Protein AF-A0AAV0M7U1-F1 (afdb_monomer)

Mean predicted aligned error: 9.89 Å

Radius of gyration: 29.21 Å; Cα contacts (8 Å, |Δi|>4): 290; chains: 1; bounding box: 68×45×100 Å

InterPro domains:
  IPR004140 Exocyst complex component Exo70 [PTHR12542] (21-351)
  IPR016159 Cullin repeat-like-containing domain superfamily [SSF74788] (25-355)
  IPR046364 Exocyst complex subunit Exo70, C-terminal [PF03081] (100-355)

Sequence (355 aa):
MRPSAGSPANHGNHSEQQNSNAEAASFKPLVMIPPRTVPLLHDLAVHMVQSGHQQQLLKTYRDTRSSVLEESLRKLGVERLSKEDVQKMQWEVLEAKIGNWIHFMRIAVKILFAGERRLCDQIFDGFDSLRDQCFAECTGNNVSMLLSFGEAITKSKRSPEKLFVLLDMYEIMRELHSEIESVFSGKVCAEIRESTLGLTKKLAQTAQETFGDFEEAVEKDATKTAVLDGTVHPLTSYVINYVKFLFDYQSTLNQLFREFETGGETVSQLATVTMRIMQALQTNLDGKSKQYKDQALTHLFLMNNIHYMVRSVRRSEAKDLLGDDWVQRHRRVVQQHANQYKRTGWGKVLFSLLD

Nearest PDB structures (foldseek):
  4rl5-assembly2_B  TM=9.588E-01  e=3.222E-26  Arabidopsis thaliana
  4rl5-assembly1_A  TM=9.589E-01  e=1.502E-23  Arabidopsis thaliana
  7pp2-assembly1_A  TM=8.156E-01  e=1.261E-16  Oryza sativa
  2pft-assembly1_A  TM=8.441E-01  e=7.915E-10  Mus musculus
  6rjz-assembly1_A-2  TM=2.559E-01  e=1.192E+00  Homo sapiens

Secondary structure (DSSP, 8-state):
---------------------------PPP-SS-TTTHHHHHHHHHHHHHTT-HHHHHHHHHHHHHHHHHHHHHHHT-----HHHHHHS-HHHHHHHHHHHHHHHHHIIIIIIHHHHHHHHHHSTT-HHHHHHHHHHHHHHHHHHHHHHHHHHHTSPP-TTHHHHHHHHHHHHHHTHHHHHHHT-SSTTHHHHHHHHHHHHHHHHHHHHHHHHHHHHHHT-------TT----HHHHHHHHHHHHHHHTHHHHHHHHHTT--S--SS-HHHHHHHHHHHHHHHHHHHHHTT-S-HHHHHHHHHHHHHHHHHHHTTSTHHHHHHHHHHHHHHHHHHHHHHHHHHHHHHHHHHHHH-

pLDDT: mean 83.76, std 17.56, range [24.41, 96.62]

Solvent-accessible surface area (backbone atoms only — not comparable to full-atom values): 20006 Å² total; per-residue (Å²): 140,86,88,88,81,84,82,82,89,80,89,76,93,77,92,76,90,83,88,80,78,89,68,75,82,73,77,73,81,66,79,88,59,64,78,82,53,46,60,58,50,17,56,51,44,53,52,36,45,76,70,70,42,47,69,59,54,43,49,54,49,25,60,54,51,27,50,54,50,44,53,52,42,44,74,76,62,61,61,84,45,50,44,69,56,61,61,71,50,54,66,74,59,48,54,53,50,48,57,49,46,53,54,49,50,52,46,43,53,73,42,51,50,41,38,49,44,53,50,34,54,59,36,33,62,97,35,70,70,58,27,42,46,41,50,34,69,25,42,47,65,52,51,51,42,62,48,39,38,56,53,16,58,57,70,31,87,79,47,66,82,53,41,62,62,44,47,55,53,36,51,51,51,58,71,43,42,65,56,49,54,63,60,43,47,62,78,73,20,41,64,60,52,50,51,52,52,48,50,41,51,45,37,48,49,46,45,56,53,30,52,53,53,40,31,52,50,46,37,66,59,74,76,80,80,73,62,88,84,26,56,67,50,69,66,59,57,49,54,52,50,51,53,53,56,51,56,80,40,43,71,59,51,57,56,52,53,56,76,74,55,90,63,94,65,93,64,59,63,69,38,54,54,52,51,49,41,54,46,24,44,48,56,27,49,55,62,56,34,70,72,48,88,49,68,29,49,26,24,44,22,53,22,42,37,53,42,50,50,50,57,50,37,70,74,41,74,55,32,77,65,59,35,68,66,53,51,53,54,54,51,52,52,29,50,52,25,52,52,49,21,50,50,62,62,42,42,65,61,54,50,69,72,73,108

Structure (mmCIF, N/CA/C/O backbone):
data_AF-A0AAV0M7U1-F1
#
_entry.id   AF-A0AAV0M7U1-F1
#
loop_
_atom_site.group_PDB
_atom_site.id
_atom_site.type_symbol
_atom_site.label_atom_id
_atom_site.label_alt_id
_atom_site.label_comp_id
_atom_site.label_asym_id
_atom_site.label_entity_id
_atom_site.label_seq_id
_atom_site.pdbx_PDB_ins_code
_atom_site.Cartn_x
_atom_site.Cartn_y
_atom_site.Cartn_z
_atom_site.occupancy
_atom_site.B_iso_or_equiv
_atom_site.auth_seq_id
_atom_site.auth_comp_id
_atom_site.auth_asym_id
_atom_site.auth_atom_id
_atom_site.pdbx_PDB_model_num
ATOM 1 N N . MET A 1 1 ? 4.795 -19.862 -16.933 1.00 34.03 1 MET A N 1
ATOM 2 C CA . MET A 1 1 ? 4.126 -21.160 -17.192 1.00 34.03 1 MET A CA 1
ATOM 3 C C . MET A 1 1 ? 2.988 -21.248 -16.186 1.00 34.03 1 MET A C 1
ATOM 5 O O . MET A 1 1 ? 3.276 -21.130 -15.011 1.00 34.03 1 MET A O 1
ATOM 9 N N . ARG A 1 2 ? 1.707 -21.256 -16.555 1.00 32.75 2 ARG A N 1
ATOM 10 C CA . ARG A 1 2 ? 0.998 -22.204 -17.429 1.00 32.75 2 ARG A CA 1
ATOM 11 C C . ARG A 1 2 ? -0.228 -21.517 -18.085 1.00 32.75 2 ARG A C 1
ATOM 13 O O . ARG A 1 2 ? -0.798 -20.632 -17.456 1.00 32.75 2 ARG A O 1
ATOM 20 N N . PRO A 1 3 ? -0.632 -21.914 -19.306 1.00 34.75 3 PRO A N 1
ATOM 21 C CA . PRO A 1 3 ? -1.847 -21.460 -19.985 1.00 34.75 3 PRO A CA 1
ATOM 22 C C . PRO A 1 3 ? -3.005 -22.466 -19.838 1.00 34.75 3 PRO A C 1
ATOM 24 O O . PRO A 1 3 ? -2.752 -23.658 -19.647 1.00 34.75 3 PRO A O 1
ATOM 27 N N . SER A 1 4 ? -4.246 -21.996 -20.027 1.00 27.44 4 SER A N 1
ATOM 28 C CA . SER A 1 4 ? -5.282 -22.558 -20.929 1.00 27.44 4 SER A CA 1
ATOM 29 C C . SER A 1 4 ? -6.695 -22.338 -20.384 1.00 27.44 4 SER A C 1
ATOM 31 O O . SER A 1 4 ? -7.050 -22.891 -19.350 1.00 27.44 4 SER A O 1
ATOM 33 N N . ALA A 1 5 ? -7.529 -21.634 -21.147 1.00 28.11 5 ALA A N 1
ATOM 34 C CA . ALA A 1 5 ? -8.966 -21.879 -21.184 1.00 28.11 5 ALA A CA 1
ATOM 35 C C . ALA A 1 5 ? -9.448 -21.560 -22.604 1.00 28.11 5 ALA A C 1
ATOM 37 O O . ALA A 1 5 ? -9.288 -20.440 -23.089 1.00 28.11 5 ALA A O 1
ATOM 38 N N . GLY A 1 6 ? -9.928 -22.591 -23.296 1.00 26.05 6 GLY A N 1
ATOM 39 C CA . GLY A 1 6 ? -10.464 -22.492 -24.645 1.00 26.05 6 GLY A CA 1
ATOM 40 C C . GLY A 1 6 ? -11.823 -21.801 -24.662 1.00 26.05 6 GLY A C 1
ATOM 41 O O . GLY A 1 6 ? -12.636 -21.976 -23.758 1.00 26.05 6 GLY A O 1
ATOM 42 N N . SER A 1 7 ? -12.071 -21.041 -25.723 1.00 27.64 7 SER A N 1
ATOM 43 C CA . SER A 1 7 ? -13.424 -20.691 -26.152 1.00 27.64 7 SER A CA 1
ATOM 44 C C . SER A 1 7 ? -14.075 -21.890 -26.852 1.00 27.64 7 SER A C 1
ATOM 46 O O . SER A 1 7 ? -13.378 -22.728 -27.430 1.00 27.64 7 SER A O 1
ATOM 48 N N . PRO A 1 8 ? -15.412 -21.926 -26.884 1.00 31.44 8 PRO A N 1
ATOM 49 C CA . PRO A 1 8 ? -16.030 -21.544 -28.147 1.00 31.44 8 PRO A CA 1
ATOM 50 C C . PRO A 1 8 ? -17.157 -20.520 -27.981 1.00 31.44 8 PRO A C 1
ATOM 52 O O . PRO A 1 8 ? -17.808 -20.411 -26.946 1.00 31.44 8 PRO A O 1
ATOM 55 N N . ALA A 1 9 ? -17.337 -19.755 -29.052 1.00 26.84 9 ALA A N 1
ATOM 56 C CA . ALA A 1 9 ? -18.374 -18.760 -29.240 1.00 26.84 9 ALA A CA 1
ATOM 57 C C . ALA A 1 9 ? -19.780 -19.375 -29.235 1.00 26.84 9 ALA A C 1
ATOM 59 O O . ALA A 1 9 ? -19.989 -20.448 -29.799 1.00 26.84 9 ALA A O 1
ATOM 60 N N . ASN A 1 10 ? -20.757 -18.628 -28.717 1.00 25.89 10 ASN A N 1
ATOM 61 C CA . ASN A 1 10 ? -22.110 -18.680 -29.253 1.00 25.89 10 ASN A CA 1
ATOM 62 C C . ASN A 1 10 ? -22.774 -17.300 -29.147 1.00 25.89 10 ASN A C 1
ATOM 64 O O . ASN A 1 10 ? -22.837 -16.707 -28.072 1.00 25.89 10 ASN A O 1
ATOM 68 N N . HIS A 1 11 ? -23.221 -16.787 -30.291 1.00 27.45 11 HIS A N 1
ATOM 69 C CA . HIS A 1 11 ? -24.037 -15.584 -30.410 1.00 27.45 11 HIS A CA 1
ATOM 70 C C . HIS A 1 11 ? -25.498 -15.926 -30.100 1.00 27.45 11 HIS A C 1
ATOM 72 O O . HIS A 1 11 ? -26.019 -16.922 -30.593 1.00 27.45 11 HIS A O 1
ATOM 78 N N . GLY A 1 12 ? -26.179 -15.054 -29.359 1.00 24.88 12 GLY A N 1
ATOM 79 C CA . GLY A 1 12 ? -27.626 -15.112 -29.178 1.00 24.88 12 GLY A CA 1
ATOM 80 C C . GLY A 1 12 ? -28.137 -13.873 -28.455 1.00 24.88 12 GLY A C 1
ATOM 81 O O . GLY A 1 12 ? -27.991 -13.761 -27.245 1.00 24.88 12 GLY A O 1
ATOM 82 N N . ASN A 1 13 ? -28.698 -12.937 -29.222 1.00 24.41 13 ASN A N 1
ATOM 83 C CA . ASN A 1 13 ? -29.456 -11.780 -28.747 1.00 24.41 13 ASN A CA 1
ATOM 84 C C . ASN A 1 13 ? -30.562 -12.200 -27.772 1.00 24.41 13 ASN A C 1
ATOM 86 O O . ASN A 1 13 ? -31.420 -12.977 -28.170 1.00 24.41 13 ASN A O 1
ATOM 90 N N . HIS A 1 14 ? -30.624 -11.579 -26.595 1.00 26.86 14 HIS A N 1
ATOM 91 C CA . HIS A 1 14 ? -31.889 -11.217 -25.955 1.00 26.86 14 HIS A CA 1
ATOM 92 C C . HIS A 1 14 ? -31.671 -9.977 -25.082 1.00 26.86 14 HIS A C 1
ATOM 94 O O . HIS A 1 14 ? -31.052 -10.018 -24.024 1.00 26.86 14 HIS A O 1
ATOM 100 N N . SER A 1 15 ? -32.157 -8.849 -25.587 1.00 29.14 15 SER A N 1
ATOM 101 C CA . SER A 1 15 ? -32.459 -7.654 -24.815 1.00 29.14 15 SER A CA 1
ATOM 102 C C . SER A 1 15 ? -33.694 -7.926 -23.966 1.00 29.14 15 SER A C 1
ATOM 104 O O . SER A 1 15 ? -34.759 -8.125 -24.540 1.00 29.14 15 SER A O 1
ATOM 106 N N . GLU A 1 16 ? -33.577 -7.893 -22.642 1.00 27.02 16 GLU A N 1
ATOM 107 C CA . GLU A 1 16 ? -34.708 -7.632 -21.751 1.00 27.02 16 GLU A CA 1
ATOM 108 C C . GLU A 1 16 ? -34.210 -7.151 -20.382 1.00 27.02 16 GLU A C 1
ATOM 110 O O . GLU A 1 16 ? -33.134 -7.508 -19.906 1.00 27.02 16 GLU A O 1
ATOM 115 N N . GLN A 1 17 ? -34.978 -6.227 -19.822 1.00 32.19 17 GLN A N 1
ATOM 116 C CA . GLN A 1 17 ? -34.692 -5.379 -18.672 1.00 32.19 17 GLN A CA 1
ATOM 117 C C . GLN A 1 17 ? -34.286 -6.153 -17.411 1.00 32.19 17 GLN A C 1
ATOM 119 O O . GLN A 1 17 ? -35.063 -6.972 -16.937 1.00 32.19 17 GLN A O 1
ATOM 124 N N . GLN A 1 18 ? -33.182 -5.765 -16.763 1.00 28.69 18 GLN A N 1
ATOM 125 C CA . GLN A 1 18 ? -33.045 -5.873 -15.303 1.00 28.69 18 GLN A CA 1
ATOM 126 C C . GLN A 1 18 ? -32.300 -4.657 -14.748 1.00 28.69 18 GLN A C 1
ATOM 128 O O . GLN A 1 18 ? -31.081 -4.622 -14.622 1.00 28.69 18 GLN A O 1
ATOM 133 N N . ASN A 1 19 ? -33.087 -3.634 -14.428 1.00 29.66 19 ASN A N 1
ATOM 134 C CA . ASN A 1 19 ? -32.738 -2.617 -13.455 1.00 29.66 19 ASN A CA 1
ATOM 135 C C . ASN A 1 19 ? -33.408 -3.033 -12.139 1.00 29.66 19 ASN A C 1
ATOM 137 O O . ASN A 1 19 ? -34.617 -2.860 -12.020 1.00 29.66 19 ASN A O 1
ATOM 141 N N . SER A 1 20 ? -32.665 -3.614 -11.192 1.00 26.66 20 SER A N 1
ATOM 142 C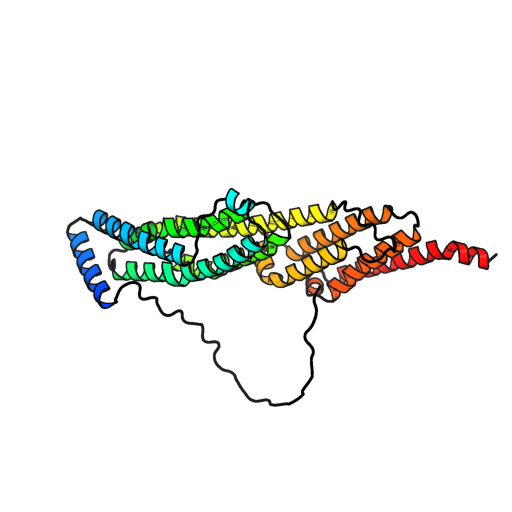 CA . SER A 1 20 ? -33.062 -3.659 -9.775 1.00 26.66 20 SER A CA 1
ATOM 143 C C . SER A 1 20 ? -31.967 -4.260 -8.888 1.00 26.66 20 SER A C 1
ATOM 145 O O . SER A 1 20 ? -31.593 -5.417 -9.054 1.00 26.66 20 SER A O 1
ATOM 147 N N . ASN A 1 21 ? -31.583 -3.480 -7.876 1.00 28.53 21 ASN A N 1
ATOM 148 C CA . ASN A 1 21 ? -31.115 -3.917 -6.558 1.00 28.53 21 ASN A CA 1
ATOM 149 C C . ASN A 1 21 ? -29.683 -4.456 -6.431 1.00 28.53 21 ASN A C 1
ATOM 151 O O . ASN A 1 21 ? -29.453 -5.613 -6.093 1.00 28.53 21 ASN A O 1
ATOM 155 N N . ALA A 1 22 ? -28.715 -3.538 -6.491 1.00 29.12 22 ALA A N 1
ATOM 156 C CA . ALA A 1 22 ? -27.578 -3.600 -5.574 1.00 29.12 22 ALA A CA 1
ATOM 157 C C . ALA A 1 22 ? -28.067 -3.198 -4.167 1.00 29.12 22 ALA A C 1
ATOM 159 O O . ALA A 1 22 ? -27.883 -2.066 -3.723 1.00 29.12 22 ALA A O 1
ATOM 160 N N . GLU A 1 23 ? -28.777 -4.103 -3.489 1.00 31.53 23 GLU A N 1
ATOM 161 C CA . GLU A 1 23 ? -29.038 -3.955 -2.059 1.00 31.53 23 GLU A CA 1
ATOM 162 C C . GLU A 1 23 ? -27.696 -4.011 -1.328 1.00 31.53 23 GLU A C 1
ATOM 164 O O . GLU A 1 23 ? -26.972 -5.006 -1.382 1.00 31.53 23 GLU A O 1
ATOM 169 N N . ALA A 1 24 ? -27.360 -2.912 -0.651 1.00 33.72 24 ALA A N 1
ATOM 170 C CA . ALA A 1 24 ? -26.322 -2.879 0.360 1.00 33.72 24 ALA A CA 1
ATOM 171 C C . ALA A 1 24 ? -26.509 -4.092 1.277 1.00 33.72 24 ALA A C 1
ATOM 173 O O . ALA A 1 24 ? -27.554 -4.225 1.916 1.00 33.72 24 ALA A O 1
ATOM 174 N N . ALA A 1 25 ? -25.518 -4.984 1.323 1.00 31.95 25 ALA A N 1
ATOM 175 C CA . ALA A 1 25 ? -25.518 -6.113 2.238 1.00 31.95 25 ALA A CA 1
ATOM 176 C C . ALA A 1 25 ? -25.581 -5.570 3.674 1.00 31.95 25 ALA A C 1
ATOM 178 O O . ALA A 1 25 ? -24.576 -5.197 4.278 1.00 31.95 25 ALA A O 1
ATOM 179 N N . SER A 1 26 ? -26.800 -5.464 4.199 1.00 37.25 26 SER A N 1
ATOM 180 C CA . SER A 1 26 ? -27.084 -5.098 5.574 1.00 37.25 26 SER A CA 1
ATOM 181 C C . SER A 1 26 ? -26.514 -6.204 6.456 1.00 37.25 26 SER A C 1
ATOM 183 O O . SER A 1 26 ? -27.071 -7.301 6.546 1.00 37.25 26 SER A O 1
ATOM 185 N N . PHE A 1 27 ? -25.362 -5.945 7.075 1.00 45.91 27 PHE A N 1
ATOM 186 C CA . PHE A 1 27 ? -24.838 -6.813 8.120 1.00 45.91 27 PHE A CA 1
ATOM 187 C C . PHE A 1 27 ? -25.889 -6.884 9.234 1.00 45.91 27 PHE A C 1
ATOM 189 O O . PHE A 1 27 ? -26.129 -5.898 9.936 1.00 45.91 27 PHE A O 1
ATOM 196 N N . LYS A 1 28 ? -26.544 -8.044 9.389 1.00 48.72 28 LYS A N 1
ATOM 197 C CA . LYS A 1 28 ? -27.478 -8.272 10.498 1.00 48.72 28 LYS A CA 1
ATOM 198 C C . LYS A 1 28 ? -26.754 -7.972 11.818 1.00 48.72 28 LYS A C 1
ATOM 200 O O . LYS A 1 28 ? -25.644 -8.477 12.005 1.00 48.72 28 LYS A O 1
ATOM 205 N N . PRO A 1 29 ? -27.354 -7.188 12.734 1.00 55.53 29 PRO A N 1
ATOM 206 C CA . PRO A 1 29 ? -26.765 -6.928 14.039 1.00 55.53 29 PRO A CA 1
ATOM 207 C C . PRO A 1 29 ? -26.441 -8.247 14.739 1.00 55.53 29 PRO A C 1
ATOM 209 O O . PRO A 1 29 ? -27.331 -9.071 14.957 1.00 55.53 29 PRO A O 1
ATOM 212 N N . LEU A 1 30 ? -25.167 -8.455 15.072 1.00 62.62 30 LEU A N 1
ATOM 213 C CA . LEU A 1 30 ? -24.755 -9.615 15.846 1.00 62.62 30 LEU A CA 1
ATOM 214 C C . LEU A 1 30 ? -25.388 -9.513 17.238 1.00 62.62 30 LEU A C 1
ATOM 216 O O . LEU A 1 30 ? -25.185 -8.530 17.953 1.00 62.62 30 LEU A O 1
ATOM 220 N N . VAL A 1 31 ? -26.161 -10.525 17.626 1.00 66.44 31 VAL A N 1
ATOM 221 C CA . VAL A 1 31 ? -26.731 -10.606 18.974 1.00 66.44 31 VAL A CA 1
ATOM 222 C C . VAL A 1 31 ? -25.653 -11.162 19.902 1.00 66.44 31 VAL A C 1
ATOM 224 O O . VAL A 1 31 ? -25.487 -12.371 20.023 1.00 66.44 31 VAL A O 1
ATOM 227 N N . MET A 1 32 ? -24.888 -10.262 20.522 1.00 72.50 32 MET A N 1
ATOM 228 C CA . MET A 1 32 ? -23.812 -10.600 21.468 1.00 72.50 32 MET A CA 1
ATOM 229 C C . MET A 1 32 ? -24.349 -11.138 22.801 1.00 72.50 32 MET A C 1
ATOM 231 O O . MET A 1 32 ? -23.711 -11.964 23.448 1.00 72.50 32 MET A O 1
ATOM 235 N N . ILE A 1 33 ? -25.504 -10.627 23.226 1.00 80.25 33 ILE A N 1
ATOM 236 C CA . ILE A 1 33 ? -26.202 -10.976 24.464 1.00 80.25 33 ILE A CA 1
ATOM 237 C C . ILE A 1 33 ? -27.694 -11.086 24.120 1.00 80.25 33 ILE A C 1
ATOM 239 O O . ILE A 1 33 ? -28.179 -10.280 23.319 1.00 80.25 33 ILE A O 1
ATOM 243 N N . PRO A 1 34 ? -28.444 -12.047 24.694 1.00 84.31 34 PRO A N 1
ATOM 244 C CA . PRO A 1 34 ? -29.881 -12.133 24.474 1.00 84.31 34 PRO A CA 1
ATOM 245 C C . PRO A 1 34 ? -30.579 -10.788 24.750 1.00 84.31 34 PRO A C 1
ATOM 247 O O . PRO A 1 34 ? -30.384 -10.199 25.812 1.00 84.31 34 PRO A O 1
ATOM 250 N N . PRO A 1 35 ? -31.453 -10.298 23.855 1.00 79.56 35 PRO A N 1
ATOM 251 C CA . PRO A 1 35 ? -32.058 -8.970 24.002 1.00 79.56 35 PRO A CA 1
ATOM 252 C C . PRO A 1 35 ? -32.928 -8.844 25.259 1.00 79.56 35 PRO A C 1
ATOM 254 O O . PRO A 1 35 ? -33.147 -7.747 25.752 1.00 79.56 35 PRO A O 1
ATOM 257 N N . ARG A 1 36 ? -33.389 -9.968 25.823 1.00 85.06 36 ARG A N 1
ATOM 258 C CA . ARG A 1 36 ? -34.156 -9.999 27.077 1.00 85.06 36 ARG A CA 1
ATOM 259 C C . ARG A 1 36 ? -33.312 -9.721 28.321 1.00 85.06 36 ARG A C 1
ATOM 261 O O . ARG A 1 36 ? -33.866 -9.307 29.330 1.00 85.06 36 ARG A O 1
ATOM 268 N N . THR A 1 37 ? -32.003 -9.967 28.275 1.00 88.25 37 THR A N 1
ATOM 269 C CA . THR A 1 37 ? -31.117 -9.760 29.430 1.00 88.25 37 THR A CA 1
ATOM 270 C C . THR A 1 37 ? -30.500 -8.368 29.452 1.00 88.25 37 THR A C 1
ATOM 272 O O . THR A 1 37 ? -30.069 -7.932 30.511 1.00 88.25 37 THR A O 1
ATOM 275 N N . VAL A 1 38 ? -30.478 -7.650 28.323 1.00 88.06 38 VAL A N 1
ATOM 276 C CA . VAL A 1 38 ? -29.897 -6.300 28.262 1.00 88.06 38 VAL A CA 1
ATOM 277 C C . VAL A 1 38 ? -30.631 -5.294 29.165 1.00 88.06 38 VAL A C 1
ATOM 279 O O . VAL A 1 38 ? -29.942 -4.622 29.928 1.00 88.06 38 VAL A O 1
ATOM 282 N N . PRO A 1 39 ? -31.981 -5.230 29.197 1.00 89.31 39 PRO A N 1
ATOM 283 C CA . PRO A 1 39 ? -32.690 -4.334 30.116 1.00 89.31 39 PRO A CA 1
ATOM 284 C C . PRO A 1 39 ? -32.404 -4.646 31.589 1.00 89.31 39 PRO A C 1
ATOM 286 O O . PRO A 1 39 ? -32.177 -3.743 32.379 1.00 89.31 39 PRO A O 1
ATOM 289 N N . LEU A 1 40 ? -32.308 -5.932 31.948 1.00 90.62 40 LEU A N 1
ATOM 290 C CA . LEU A 1 40 ? -31.973 -6.344 33.316 1.00 90.62 40 LEU A CA 1
ATOM 291 C C . LEU A 1 40 ? -30.557 -5.901 33.717 1.00 90.62 40 LEU A C 1
ATOM 293 O O . LEU A 1 40 ? -30.325 -5.510 34.858 1.00 90.62 40 LEU A O 1
ATOM 297 N N . LEU A 1 41 ? -29.602 -5.967 32.782 1.00 89.88 41 LEU A N 1
ATOM 298 C CA . LEU A 1 41 ? -28.241 -5.472 32.998 1.00 89.88 41 LEU A CA 1
ATOM 299 C C . LEU A 1 41 ? -28.204 -3.946 33.124 1.00 89.88 41 LEU A C 1
ATOM 301 O O . LEU A 1 41 ? -27.431 -3.440 33.933 1.00 89.88 41 LEU A O 1
ATOM 305 N N . HIS A 1 42 ? -29.041 -3.232 32.368 1.00 91.12 42 HIS A N 1
ATOM 306 C CA . HIS A 1 42 ? -29.206 -1.787 32.506 1.00 91.12 42 HIS A CA 1
ATOM 307 C C . HIS A 1 42 ? -29.754 -1.413 33.891 1.00 91.12 42 HIS A C 1
ATOM 309 O O . HIS A 1 42 ? -29.137 -0.613 34.590 1.00 91.12 42 HIS A O 1
ATOM 315 N N . ASP A 1 43 ? -30.834 -2.056 34.345 1.00 90.56 43 ASP A N 1
ATOM 316 C CA . ASP A 1 43 ? -31.425 -1.793 35.665 1.00 90.56 43 ASP A CA 1
ATOM 317 C C . ASP A 1 43 ? -30.406 -2.035 36.797 1.00 90.56 43 ASP A C 1
ATOM 319 O O . ASP A 1 43 ? -30.260 -1.228 37.720 1.00 90.56 43 ASP A O 1
ATOM 323 N N . LEU A 1 44 ? -29.628 -3.121 36.701 1.00 90.38 44 LEU A N 1
ATOM 324 C CA . LEU A 1 44 ? -28.533 -3.408 37.633 1.00 90.38 44 LEU A CA 1
ATOM 325 C C . LEU A 1 44 ? -27.424 -2.350 37.573 1.00 90.38 44 LEU A C 1
ATOM 327 O O . LEU A 1 44 ? -26.933 -1.926 38.622 1.00 90.38 44 LEU A O 1
ATOM 331 N N . ALA A 1 45 ? -27.037 -1.907 36.374 1.00 89.50 45 ALA A N 1
ATOM 332 C CA . ALA A 1 45 ? -26.045 -0.852 36.194 1.00 89.50 45 ALA A CA 1
ATOM 333 C C . ALA A 1 45 ? -26.502 0.457 36.855 1.00 89.50 45 ALA A C 1
ATOM 335 O O . ALA A 1 45 ? -25.736 1.053 37.616 1.00 89.50 45 ALA A O 1
ATOM 336 N N . VAL A 1 46 ? -27.764 0.855 36.657 1.00 90.75 46 VAL A N 1
ATOM 337 C CA . VAL A 1 46 ? -28.371 2.034 37.297 1.00 90.75 46 VAL A CA 1
ATOM 338 C C . VAL A 1 46 ? -28.295 1.923 38.821 1.00 90.75 46 VAL A C 1
ATOM 340 O O . VAL A 1 46 ? -27.809 2.845 39.480 1.00 90.75 46 VAL A O 1
ATOM 343 N N . HIS A 1 47 ? -28.691 0.784 39.395 1.00 90.25 47 HIS A N 1
ATOM 344 C CA . HIS A 1 47 ? -28.622 0.568 40.843 1.00 90.25 47 HIS A CA 1
ATOM 345 C C . HIS A 1 47 ? -27.188 0.604 41.389 1.00 90.25 47 HIS A C 1
ATOM 347 O O . HIS A 1 47 ? -26.943 1.190 42.449 1.00 90.25 47 HIS A O 1
ATOM 353 N N . MET A 1 48 ? -26.220 0.021 40.676 1.00 89.44 48 MET A N 1
ATOM 354 C CA . MET A 1 48 ? -24.811 0.053 41.081 1.00 89.44 48 MET A CA 1
ATOM 355 C C . MET A 1 48 ? -24.231 1.469 41.044 1.00 89.44 48 MET A C 1
ATOM 357 O O . MET A 1 48 ? -23.485 1.844 41.953 1.00 89.44 48 MET A O 1
ATOM 361 N N . VAL A 1 49 ? -24.593 2.268 40.036 1.00 88.31 49 VAL A N 1
ATOM 362 C CA . VAL A 1 49 ? -24.170 3.672 39.927 1.00 88.31 49 VAL A CA 1
ATOM 363 C C . VAL A 1 49 ? -24.786 4.510 41.048 1.00 88.31 49 VAL A C 1
ATOM 365 O O . VAL A 1 49 ? -24.057 5.228 41.730 1.00 88.31 49 VAL A O 1
ATOM 368 N N . GLN A 1 50 ? -26.087 4.357 41.319 1.00 89.25 50 GLN A N 1
ATOM 369 C CA . GLN A 1 50 ? -26.768 5.027 42.439 1.00 89.25 50 GLN A CA 1
ATOM 370 C C . GLN A 1 50 ? -26.169 4.653 43.801 1.00 89.25 50 GLN A C 1
ATOM 372 O O . GLN A 1 50 ? -26.103 5.484 44.704 1.00 89.25 50 GLN A O 1
ATOM 377 N N . SER A 1 51 ? -25.679 3.420 43.933 1.00 89.94 51 SER A N 1
ATOM 378 C CA . SER A 1 51 ? -25.010 2.933 45.142 1.00 89.94 51 SER A CA 1
ATOM 379 C C . SER A 1 51 ? -23.540 3.371 45.244 1.00 89.94 51 SER A C 1
ATOM 381 O O . SER A 1 51 ? -22.848 2.938 46.160 1.00 89.94 51 SER A O 1
ATOM 383 N N . GLY A 1 52 ? -23.018 4.162 44.298 1.00 88.38 52 GLY A N 1
ATOM 384 C CA . GLY A 1 52 ? -21.629 4.640 44.282 1.00 88.38 52 GLY A CA 1
ATOM 385 C C . GLY A 1 52 ? -20.582 3.624 43.798 1.00 88.38 52 GLY A C 1
ATOM 386 O O . GLY A 1 52 ? -19.390 3.926 43.806 1.00 88.38 52 GLY A O 1
ATOM 387 N N . HIS A 1 53 ? -20.989 2.442 43.322 1.00 90.12 53 HIS A N 1
ATOM 388 C CA . HIS A 1 53 ? -20.094 1.337 42.931 1.00 90.12 53 HIS A CA 1
ATOM 389 C C . HIS A 1 53 ? -19.700 1.362 41.437 1.00 90.12 53 HIS A C 1
ATOM 391 O O . HIS A 1 53 ? -19.368 0.333 40.846 1.00 90.12 53 HIS A O 1
ATOM 397 N N . GLN A 1 54 ? -19.698 2.544 40.814 1.00 87.12 54 GLN A N 1
ATOM 398 C CA . GLN A 1 54 ? -19.436 2.738 39.378 1.00 87.12 54 GLN A CA 1
ATOM 399 C C . GLN A 1 54 ? -18.098 2.145 38.895 1.00 87.12 54 GLN A C 1
ATOM 401 O O . GLN A 1 54 ? -18.035 1.543 37.828 1.00 87.12 54 GLN A O 1
ATOM 406 N N . GLN A 1 55 ? -17.031 2.245 39.695 1.00 86.94 55 GLN A N 1
ATOM 407 C CA . GLN A 1 55 ? -15.708 1.725 39.321 1.00 86.94 55 GLN A CA 1
ATOM 408 C C . GLN A 1 55 ? -15.673 0.193 39.279 1.00 86.94 55 GLN A C 1
ATOM 410 O O . GLN A 1 55 ? -15.016 -0.399 38.425 1.00 86.94 55 GLN A O 1
ATOM 415 N N . GLN A 1 56 ? -16.408 -0.463 40.180 1.00 88.69 56 GLN A N 1
ATOM 416 C CA . GLN A 1 56 ? -16.501 -1.919 40.201 1.00 88.69 56 GLN A CA 1
ATOM 417 C C . GLN A 1 56 ? -17.309 -2.433 39.007 1.00 88.69 56 GLN A C 1
ATOM 419 O O . GLN A 1 56 ? -16.898 -3.405 38.379 1.00 88.69 56 GLN A O 1
ATOM 424 N N . LEU A 1 57 ? -18.395 -1.739 38.649 1.00 87.81 57 LEU A N 1
ATOM 425 C CA . LEU A 1 57 ? -19.177 -2.029 37.446 1.00 87.81 57 LEU A CA 1
ATOM 426 C C . LEU A 1 57 ? -18.314 -1.938 36.179 1.00 87.81 57 LEU A C 1
ATOM 428 O O . LEU A 1 57 ? -18.280 -2.889 35.400 1.00 87.81 57 LEU A O 1
ATOM 432 N N . LEU A 1 58 ? -17.576 -0.833 36.008 1.00 86.56 58 LEU A N 1
ATOM 433 C CA . LEU A 1 58 ? -16.675 -0.639 34.867 1.00 86.56 58 LEU A CA 1
ATOM 434 C C . LEU A 1 58 ? -15.632 -1.752 34.779 1.00 86.56 58 LEU A C 1
ATOM 436 O O . LEU A 1 58 ? -15.457 -2.343 33.716 1.00 86.56 58 LEU A O 1
ATOM 440 N N . LYS A 1 59 ? -14.980 -2.076 35.901 1.00 89.94 59 LYS A N 1
ATOM 441 C CA . LYS A 1 59 ? -13.956 -3.120 35.952 1.00 89.94 59 LYS A CA 1
ATOM 442 C C . LYS A 1 59 ? -14.520 -4.492 35.584 1.00 89.94 59 LYS A C 1
ATOM 444 O O . LYS A 1 59 ? -13.973 -5.158 34.714 1.00 89.94 59 LYS A O 1
ATOM 449 N N . THR A 1 60 ? -15.629 -4.908 36.197 1.00 90.88 60 THR A N 1
ATOM 450 C CA . THR A 1 60 ? -16.234 -6.220 35.921 1.00 90.88 60 THR A CA 1
ATOM 451 C C . THR A 1 60 ? -16.726 -6.327 34.479 1.00 90.88 60 THR A C 1
ATOM 453 O O . THR A 1 60 ? -16.508 -7.352 33.827 1.00 90.88 60 THR A O 1
ATOM 456 N N . TYR A 1 61 ? -17.355 -5.272 33.956 1.00 89.56 61 TYR A N 1
ATOM 457 C CA . TYR A 1 61 ? -17.784 -5.240 32.562 1.00 89.56 61 TYR A CA 1
ATOM 458 C C . TYR A 1 61 ? -16.582 -5.328 31.615 1.00 89.56 61 TYR A C 1
ATOM 460 O O . TYR A 1 61 ? -16.555 -6.183 30.732 1.00 89.56 61 TYR A O 1
ATOM 468 N N . ARG A 1 62 ? -15.555 -4.500 31.832 1.00 90.81 62 ARG A N 1
ATOM 469 C CA . ARG A 1 62 ? -14.325 -4.501 31.037 1.00 90.81 62 ARG A CA 1
ATOM 470 C C . ARG A 1 62 ? -13.658 -5.872 31.041 1.00 90.81 62 ARG A C 1
ATOM 472 O O . ARG A 1 62 ? -13.384 -6.398 29.969 1.00 90.81 62 ARG A O 1
ATOM 479 N N . ASP A 1 63 ? -13.412 -6.454 32.211 1.00 90.81 63 ASP A N 1
ATOM 480 C CA . ASP A 1 63 ? -12.673 -7.715 32.339 1.00 90.81 63 ASP A CA 1
ATOM 481 C C . ASP A 1 63 ? -13.399 -8.864 31.619 1.00 90.81 63 ASP A C 1
ATOM 483 O O . ASP A 1 63 ? -12.777 -9.674 30.930 1.00 90.81 63 ASP A O 1
ATOM 487 N N . THR A 1 64 ? -14.730 -8.910 31.719 1.00 91.19 64 THR A N 1
ATOM 488 C CA . THR A 1 64 ? -15.538 -9.944 31.057 1.00 91.19 64 THR A CA 1
ATOM 489 C C . THR A 1 64 ? -15.647 -9.717 29.551 1.00 91.19 64 THR A C 1
ATOM 491 O O . THR A 1 64 ? -15.366 -10.623 28.765 1.00 91.19 64 THR A O 1
ATOM 494 N N . ARG A 1 65 ? -16.033 -8.513 29.119 1.00 91.38 65 ARG A N 1
ATOM 495 C CA . ARG A 1 65 ? -16.295 -8.210 27.705 1.00 91.38 65 ARG A CA 1
ATOM 496 C C . ARG A 1 65 ? -15.018 -8.101 26.884 1.00 91.38 65 ARG A C 1
ATOM 498 O O . ARG A 1 65 ? -14.987 -8.619 25.769 1.00 91.38 65 ARG A O 1
ATOM 505 N N . SER A 1 66 ? -13.951 -7.528 27.441 1.00 91.38 66 SER A N 1
ATOM 506 C CA . SER A 1 66 ? -12.653 -7.443 26.763 1.00 91.38 66 SER A CA 1
ATOM 507 C C . SER A 1 66 ? -12.071 -8.834 26.509 1.00 91.38 66 SER A C 1
ATOM 509 O O . SER A 1 66 ? -11.607 -9.094 25.402 1.00 91.38 66 SER A O 1
ATOM 511 N N . SER A 1 67 ? -12.198 -9.750 27.479 1.00 91.25 67 SER A N 1
ATOM 512 C CA . SER A 1 67 ? -11.793 -11.156 27.338 1.00 91.25 67 SER A CA 1
ATOM 513 C C . SER A 1 67 ? -12.587 -11.889 26.248 1.00 91.25 67 SER A C 1
ATOM 515 O O . SER A 1 67 ? -12.004 -12.550 25.390 1.00 91.25 67 SER A O 1
ATOM 517 N N . VAL A 1 68 ? -13.914 -11.712 26.203 1.00 90.94 68 VAL A N 1
ATOM 518 C CA . VAL A 1 68 ? -14.767 -12.312 25.156 1.00 90.94 68 VAL A CA 1
ATOM 519 C C . VAL A 1 68 ? -14.436 -11.760 23.764 1.00 90.94 68 VAL A C 1
ATOM 521 O O . VAL A 1 68 ? -14.412 -12.517 22.788 1.00 90.94 68 VAL A O 1
ATOM 524 N N . LEU A 1 69 ? -14.171 -10.455 23.651 1.00 90.50 69 LEU A N 1
ATOM 525 C CA . LEU A 1 69 ? -13.730 -9.839 22.397 1.00 90.50 69 LEU A CA 1
ATOM 526 C C . LEU A 1 69 ? -12.367 -10.381 21.960 1.00 90.50 69 LEU A C 1
ATOM 528 O O . LEU A 1 69 ? -12.206 -10.731 20.791 1.00 90.50 69 LEU A O 1
ATOM 532 N N . GLU A 1 70 ? -11.422 -10.514 22.889 1.00 89.75 70 GLU A N 1
ATOM 533 C CA . GLU A 1 70 ? -10.094 -11.055 22.602 1.00 89.75 70 GLU A CA 1
ATOM 534 C C . GLU A 1 70 ? -10.181 -12.510 22.126 1.00 89.75 70 GLU A C 1
ATOM 536 O O . GLU A 1 70 ? -9.580 -12.876 21.115 1.00 89.75 70 GLU A O 1
ATOM 541 N N . GLU A 1 71 ? -10.980 -13.343 22.796 1.00 89.69 71 GLU A N 1
ATOM 542 C CA . GLU A 1 71 ? -11.210 -14.729 22.384 1.00 89.69 71 GLU A CA 1
ATOM 543 C C . GLU A 1 71 ? -11.869 -14.803 20.998 1.00 89.69 71 GLU A C 1
ATOM 545 O O . GLU A 1 71 ? -11.507 -15.647 20.177 1.00 89.69 71 GLU A O 1
ATOM 550 N N . SER A 1 72 ? -12.799 -13.892 20.703 1.00 89.75 72 SER A N 1
ATOM 551 C CA . SER A 1 72 ? -13.455 -13.806 19.393 1.00 89.75 72 SER A CA 1
ATOM 552 C C . SER A 1 72 ? -12.468 -13.428 18.284 1.00 89.75 72 SER A C 1
ATOM 554 O O . SER A 1 72 ? -12.472 -14.053 17.223 1.00 89.75 72 SER A O 1
ATOM 556 N N . LEU A 1 73 ? -11.576 -12.463 18.533 1.00 88.12 73 LEU A N 1
ATOM 557 C CA . LEU A 1 73 ? -10.515 -12.084 17.594 1.00 88.12 73 LEU A CA 1
ATOM 558 C C . LEU A 1 73 ? -9.503 -13.219 17.391 1.00 88.12 73 LEU A C 1
ATOM 560 O O . LEU A 1 73 ? -9.125 -13.511 16.255 1.00 88.12 73 LEU A O 1
ATOM 564 N N . ARG A 1 74 ? -9.124 -13.928 18.460 1.00 87.31 74 ARG A N 1
ATOM 565 C CA . ARG A 1 74 ? -8.257 -15.113 18.368 1.00 87.31 74 ARG A CA 1
ATOM 566 C C . ARG A 1 74 ? -8.905 -16.236 17.557 1.00 87.31 74 ARG A C 1
ATOM 568 O O . ARG A 1 74 ? -8.228 -16.845 16.737 1.00 87.31 74 ARG A O 1
ATOM 575 N N . LYS A 1 75 ? -10.211 -16.482 17.727 1.00 86.44 75 LYS A N 1
ATOM 576 C CA . LYS A 1 75 ? -10.975 -17.467 16.932 1.00 86.44 75 LYS A CA 1
ATOM 577 C C . LYS A 1 75 ? -11.082 -17.090 15.458 1.00 86.44 75 LYS A C 1
ATOM 579 O O . LYS A 1 75 ? -11.108 -17.983 14.618 1.00 86.44 75 LYS A O 1
ATOM 584 N N . LEU A 1 76 ? -11.134 -15.795 15.145 1.00 84.31 76 LEU A N 1
ATOM 585 C CA . LEU A 1 76 ? -11.043 -15.322 13.763 1.00 84.31 76 LEU A CA 1
ATOM 586 C C . LEU A 1 76 ? -9.657 -15.601 13.166 1.00 84.31 76 LEU A C 1
ATOM 588 O O . LEU A 1 76 ? -9.568 -15.835 11.970 1.00 84.31 76 LEU A O 1
ATOM 592 N N . GLY A 1 77 ? -8.607 -15.654 13.988 1.00 80.81 77 GLY A N 1
ATOM 593 C CA . GLY A 1 77 ? -7.226 -15.889 13.557 1.00 80.81 77 GLY A CA 1
ATOM 594 C C . GLY A 1 77 ? -6.334 -14.654 13.677 1.00 80.81 77 GLY A C 1
ATOM 595 O O . GLY A 1 77 ? -5.275 -14.595 13.052 1.00 80.81 77 GLY A O 1
ATOM 596 N N . VAL A 1 78 ? -6.752 -13.652 14.459 1.00 80.56 78 VAL A N 1
ATOM 597 C CA . VAL A 1 78 ? -5.926 -12.484 14.771 1.00 80.56 78 VAL A CA 1
ATOM 598 C C . VAL A 1 78 ? -4.829 -12.911 15.740 1.00 80.56 78 VAL A C 1
ATOM 600 O O . VAL A 1 78 ? -5.081 -13.241 16.899 1.00 80.56 78 VAL A O 1
ATOM 603 N N . GLU A 1 79 ? -3.597 -12.895 15.248 1.00 75.62 79 GLU A N 1
ATOM 604 C CA . GLU A 1 79 ? -2.400 -13.178 16.028 1.00 75.62 79 GLU A CA 1
ATOM 605 C C . GLU A 1 79 ? -1.634 -11.883 16.286 1.00 75.62 79 GLU A C 1
ATOM 607 O O . GLU A 1 79 ? -1.472 -11.041 15.398 1.00 75.62 79 GLU A O 1
ATOM 612 N N . ARG A 1 80 ? -1.101 -11.743 17.501 1.00 74.75 80 ARG A N 1
ATOM 613 C CA . ARG A 1 80 ? -0.150 -10.677 17.806 1.00 74.75 80 ARG A CA 1
ATOM 614 C C . ARG A 1 80 ? 1.212 -11.069 17.240 1.00 74.75 80 ARG A C 1
ATOM 616 O O . ARG A 1 80 ? 1.921 -11.859 17.854 1.00 74.75 80 ARG A O 1
ATOM 623 N N . LEU A 1 81 ? 1.559 -10.523 16.079 1.00 77.56 81 LEU A N 1
ATOM 624 C CA . LEU A 1 81 ? 2.859 -10.754 15.449 1.00 77.56 81 LEU A CA 1
ATOM 625 C C . LEU A 1 81 ? 3.828 -9.615 15.754 1.00 77.56 81 LEU A C 1
ATOM 627 O O . LEU A 1 81 ? 3.467 -8.438 15.687 1.00 77.56 81 LEU A O 1
ATOM 631 N N . SER A 1 82 ? 5.071 -9.972 16.068 1.00 78.62 82 SER A N 1
ATOM 632 C CA . SER A 1 82 ? 6.166 -9.009 16.162 1.00 78.62 82 SER A CA 1
ATOM 633 C C . SER A 1 82 ? 6.762 -8.705 14.783 1.00 78.62 82 SER A C 1
ATOM 635 O O . SER A 1 82 ? 6.517 -9.403 13.794 1.00 78.62 82 SER A O 1
ATOM 637 N N . LYS A 1 83 ? 7.598 -7.662 14.715 1.00 78.62 83 LYS A N 1
ATOM 638 C CA . LYS A 1 83 ? 8.371 -7.338 13.508 1.00 78.62 83 LYS A CA 1
ATOM 639 C C . LYS A 1 83 ? 9.253 -8.520 13.095 1.00 78.62 83 LYS A C 1
ATOM 641 O O . LYS A 1 83 ? 9.373 -8.818 11.908 1.00 78.62 83 LYS A O 1
ATOM 646 N N . GLU A 1 84 ? 9.875 -9.175 14.069 1.00 80.94 84 GLU A N 1
ATOM 647 C CA . GLU A 1 84 ? 10.799 -10.286 13.867 1.00 80.94 84 GLU A CA 1
ATOM 648 C C . GLU A 1 84 ? 10.080 -11.512 13.295 1.00 80.94 84 GLU A C 1
ATOM 650 O O . GLU A 1 84 ? 10.637 -12.198 12.437 1.00 80.94 84 GLU A O 1
ATOM 655 N N . ASP A 1 85 ? 8.836 -11.753 13.715 1.00 82.94 85 ASP A N 1
ATOM 656 C CA . ASP A 1 85 ? 8.012 -12.844 13.190 1.00 82.94 85 ASP A CA 1
ATOM 657 C C . ASP A 1 85 ? 7.663 -12.596 11.722 1.00 82.94 85 ASP A C 1
ATOM 659 O O . ASP A 1 85 ? 7.894 -13.459 10.877 1.00 82.94 85 ASP A O 1
ATOM 663 N N . VAL A 1 86 ? 7.200 -11.382 11.396 1.00 81.62 86 VAL A N 1
ATOM 664 C CA . VAL A 1 86 ? 6.856 -10.988 10.018 1.00 81.62 86 VAL A CA 1
ATOM 665 C C . VAL A 1 86 ? 8.072 -11.059 9.091 1.00 81.62 86 VAL A C 1
ATOM 667 O O . VAL A 1 86 ? 7.946 -11.457 7.935 1.00 81.62 86 VAL A O 1
ATOM 670 N N . GLN A 1 87 ? 9.265 -10.706 9.577 1.00 80.38 87 GLN A N 1
ATOM 671 C CA . GLN A 1 87 ? 10.491 -10.766 8.775 1.00 80.38 87 GLN A CA 1
ATOM 672 C C . GLN A 1 87 ? 10.975 -12.192 8.483 1.00 80.38 87 GLN A C 1
ATOM 674 O O . GLN A 1 87 ? 11.632 -12.401 7.465 1.00 80.38 87 GLN A O 1
ATOM 679 N N . LYS A 1 88 ? 10.686 -13.158 9.361 1.00 85.12 88 LYS A N 1
ATOM 680 C CA . LYS A 1 88 ? 11.098 -14.561 9.190 1.00 85.12 88 LYS A CA 1
ATOM 681 C C . LYS A 1 88 ? 10.124 -15.376 8.336 1.00 85.12 88 LYS A C 1
ATOM 683 O O . LYS A 1 88 ? 10.473 -16.478 7.914 1.00 85.12 88 LYS A O 1
ATOM 688 N N . MET A 1 89 ? 8.914 -14.870 8.104 1.00 86.94 89 MET A N 1
ATOM 689 C CA . MET A 1 89 ? 7.895 -15.564 7.319 1.00 86.94 89 MET A CA 1
ATOM 690 C C . MET A 1 89 ? 8.227 -15.583 5.825 1.00 86.94 89 MET A C 1
ATOM 692 O O . MET A 1 89 ? 8.777 -14.631 5.273 1.00 86.94 89 MET A O 1
ATOM 696 N N . GLN A 1 90 ? 7.848 -16.683 5.171 1.00 88.44 90 GLN A N 1
ATOM 697 C CA . GLN A 1 90 ? 7.863 -16.779 3.712 1.00 88.44 90 GLN A CA 1
ATOM 698 C C . GLN A 1 90 ? 6.810 -15.848 3.110 1.00 88.44 90 GLN A C 1
ATOM 700 O O . GLN A 1 90 ? 5.765 -15.609 3.724 1.00 88.44 90 GLN A O 1
ATOM 705 N N . TRP A 1 91 ? 7.089 -15.336 1.911 1.00 87.31 91 TRP A N 1
ATOM 706 C CA . TRP A 1 91 ? 6.244 -14.338 1.260 1.00 87.31 91 TRP A CA 1
ATOM 707 C C . TRP A 1 91 ? 4.819 -14.846 1.034 1.00 87.31 91 TRP A C 1
ATOM 709 O O . TRP A 1 91 ? 3.872 -14.157 1.393 1.00 87.31 91 TRP A O 1
ATOM 719 N N . GLU A 1 92 ? 4.661 -16.078 0.559 1.00 89.31 92 GLU A N 1
ATOM 720 C CA . GLU A 1 92 ? 3.360 -16.669 0.228 1.00 89.31 92 GLU A CA 1
ATOM 721 C C . GLU A 1 92 ? 2.464 -16.801 1.469 1.00 89.31 92 GLU A C 1
ATOM 723 O O . GLU A 1 92 ? 1.249 -16.610 1.414 1.00 89.31 92 GLU A O 1
ATOM 728 N N . VAL A 1 93 ? 3.072 -17.099 2.622 1.00 90.00 93 VAL A N 1
ATOM 729 C CA . VAL A 1 93 ? 2.364 -17.181 3.907 1.00 90.00 93 VAL A CA 1
ATOM 730 C C . VAL A 1 93 ? 1.996 -15.787 4.407 1.00 90.00 93 VAL A C 1
ATOM 732 O O . VAL A 1 93 ? 0.904 -15.592 4.943 1.00 90.00 93 VAL A O 1
ATOM 735 N N . LEU A 1 94 ? 2.901 -14.819 4.244 1.00 88.75 94 LEU A N 1
ATOM 736 C CA . LEU A 1 94 ? 2.670 -13.438 4.650 1.00 88.75 94 LEU A CA 1
ATOM 737 C C . LEU A 1 94 ? 1.550 -12.796 3.823 1.00 88.75 94 LEU A C 1
ATOM 739 O O . LEU A 1 94 ? 0.647 -12.206 4.403 1.00 88.75 94 LEU A O 1
ATOM 743 N N . GLU A 1 95 ? 1.570 -12.963 2.503 1.00 89.00 95 GLU A N 1
ATOM 744 C CA . GLU A 1 95 ? 0.539 -12.478 1.581 1.00 89.00 95 GLU A CA 1
ATOM 745 C C . GLU A 1 95 ? -0.847 -13.016 1.966 1.00 89.00 95 GLU A C 1
ATOM 747 O O . GLU A 1 95 ? -1.782 -12.241 2.181 1.00 89.00 95 GLU A O 1
ATOM 752 N N . ALA A 1 96 ? -0.962 -14.329 2.196 1.00 90.75 96 ALA A N 1
ATOM 753 C CA . ALA A 1 96 ? -2.207 -14.940 2.663 1.00 90.75 96 ALA A CA 1
ATOM 754 C C . ALA A 1 96 ? -2.654 -14.403 4.038 1.00 90.75 96 ALA A C 1
ATOM 756 O O . ALA A 1 96 ? -3.842 -14.144 4.255 1.00 90.75 96 ALA A O 1
ATOM 757 N N . LYS A 1 97 ? -1.718 -14.199 4.978 1.00 90.38 97 LYS A N 1
ATOM 758 C CA . LYS A 1 97 ? -2.024 -13.607 6.291 1.00 90.38 97 LYS A CA 1
ATOM 759 C C . LYS A 1 97 ? -2.493 -12.156 6.177 1.00 90.38 97 LYS A C 1
ATOM 761 O O . LYS A 1 97 ? -3.365 -11.767 6.950 1.00 90.38 97 LYS A O 1
ATOM 766 N N . ILE A 1 98 ? -1.972 -11.374 5.233 1.00 90.50 98 ILE A N 1
ATOM 767 C CA . ILE A 1 98 ? -2.433 -9.998 5.015 1.00 90.50 98 ILE A CA 1
ATOM 768 C C . ILE A 1 98 ? -3.845 -9.986 4.426 1.00 90.50 98 ILE A C 1
ATOM 770 O O . ILE A 1 98 ? -4.698 -9.260 4.937 1.00 90.50 98 ILE A O 1
ATOM 774 N N . GLY A 1 99 ? -4.134 -10.851 3.449 1.00 91.69 99 GLY A N 1
ATOM 775 C CA . GLY A 1 99 ? -5.498 -11.033 2.939 1.00 91.69 99 GLY A CA 1
ATOM 776 C C . GLY A 1 99 ? -6.492 -11.377 4.055 1.00 91.69 99 GLY A C 1
ATOM 777 O O . GLY A 1 99 ? -7.541 -10.746 4.192 1.00 91.69 99 GLY A O 1
ATOM 778 N N . ASN A 1 100 ? -6.121 -12.306 4.939 1.00 92.31 100 ASN A N 1
ATOM 779 C CA . ASN A 1 100 ? -6.922 -12.636 6.119 1.00 92.31 100 ASN A CA 1
ATOM 780 C C . ASN A 1 100 ? -7.076 -11.446 7.078 1.00 92.31 100 ASN A C 1
ATOM 782 O O . ASN A 1 100 ? -8.182 -11.183 7.545 1.00 92.31 100 ASN A O 1
ATOM 786 N N . TRP A 1 101 ? -6.005 -10.690 7.335 1.00 94.31 101 TRP A N 1
ATOM 787 C CA . TRP A 1 101 ? -6.060 -9.499 8.183 1.00 94.31 101 TRP A CA 1
ATOM 788 C C . TRP A 1 101 ? -7.038 -8.446 7.646 1.00 94.31 101 TRP A C 1
ATOM 790 O O . TRP A 1 101 ? -7.799 -7.885 8.430 1.00 94.31 101 TRP A O 1
ATOM 800 N N . ILE A 1 102 ? -7.106 -8.239 6.325 1.00 93.56 102 ILE A N 1
ATOM 801 C CA . ILE A 1 102 ? -8.087 -7.338 5.693 1.00 93.56 102 ILE A CA 1
ATOM 802 C C . ILE A 1 102 ? -9.521 -7.786 6.017 1.00 93.56 102 ILE A C 1
ATOM 804 O O . ILE A 1 102 ? -10.363 -6.976 6.419 1.00 93.56 102 ILE A O 1
ATOM 808 N N . HIS A 1 103 ? -9.808 -9.086 5.896 1.00 93.00 103 HIS A N 1
ATOM 809 C CA . HIS A 1 103 ? -11.117 -9.637 6.254 1.00 93.00 103 HIS A CA 1
ATOM 810 C C . HIS A 1 103 ? -11.414 -9.501 7.752 1.00 93.00 103 HIS A C 1
ATOM 812 O O . HIS A 1 103 ? -12.521 -9.103 8.128 1.00 93.00 103 HIS A O 1
ATOM 818 N N . PHE A 1 104 ? -10.434 -9.782 8.611 1.00 93.38 104 PHE A N 1
ATOM 819 C CA . PHE A 1 104 ? -10.587 -9.661 10.060 1.00 93.38 104 PHE A CA 1
ATOM 820 C C . PHE A 1 104 ? -10.818 -8.216 10.484 1.00 93.38 104 PHE A C 1
ATOM 822 O O . PHE A 1 104 ? -11.659 -7.979 11.347 1.00 93.38 104 PHE A O 1
ATOM 829 N N . MET A 1 105 ? -10.155 -7.251 9.845 1.00 94.25 105 MET A N 1
ATOM 830 C CA . MET A 1 105 ? -10.342 -5.832 10.129 1.00 94.25 105 MET A CA 1
ATOM 831 C C . MET A 1 105 ? -11.770 -5.378 9.789 1.00 94.25 105 MET A C 1
ATOM 833 O O . MET A 1 105 ? -12.415 -4.722 10.611 1.00 94.25 105 MET A O 1
ATOM 837 N N . ARG A 1 106 ? -12.321 -5.814 8.641 1.00 94.12 106 ARG A N 1
ATOM 838 C CA . ARG A 1 106 ? -13.738 -5.576 8.288 1.00 94.12 106 ARG A CA 1
ATOM 839 C C . ARG A 1 106 ? -14.684 -6.129 9.348 1.00 94.12 106 ARG A C 1
ATOM 841 O O . ARG A 1 106 ? -15.566 -5.409 9.814 1.00 94.12 106 ARG A O 1
ATOM 848 N N . ILE A 1 107 ? -14.501 -7.392 9.733 1.00 92.19 107 ILE A N 1
ATOM 849 C CA . ILE A 1 107 ? -15.350 -8.067 10.726 1.00 92.19 107 ILE A CA 1
ATOM 850 C C . ILE A 1 107 ? -15.238 -7.376 12.090 1.00 92.19 107 ILE A C 1
ATOM 852 O O . ILE A 1 107 ? -16.253 -7.097 12.729 1.00 92.19 107 ILE A O 1
ATOM 856 N N . ALA A 1 108 ? -14.023 -7.056 12.530 1.00 93.00 108 ALA A N 1
ATOM 857 C CA . ALA A 1 108 ? -13.786 -6.433 13.823 1.00 93.00 108 ALA A CA 1
ATOM 858 C C . ALA A 1 108 ? -14.483 -5.072 13.933 1.00 93.00 108 ALA A C 1
ATOM 860 O O . ALA A 1 108 ? -15.222 -4.845 14.888 1.00 93.00 108 ALA A O 1
ATOM 861 N N . VAL A 1 109 ? -14.325 -4.196 12.937 1.00 93.81 109 VAL A N 1
ATOM 862 C CA . VAL A 1 109 ? -14.929 -2.855 12.960 1.00 93.81 109 VAL A CA 1
ATOM 863 C C . VAL A 1 109 ? -16.441 -2.909 12.746 1.00 93.81 109 VAL A C 1
ATOM 865 O O . VAL A 1 109 ? -17.194 -2.396 13.575 1.00 93.81 109 VAL A O 1
ATOM 868 N N . LYS A 1 110 ? -16.904 -3.554 11.665 1.00 92.62 110 LYS A N 1
ATOM 869 C CA . LYS A 1 110 ? -18.321 -3.513 11.257 1.00 92.62 110 LYS A CA 1
ATOM 870 C C . LYS A 1 110 ? -19.229 -4.386 12.126 1.00 92.62 110 LYS A C 1
ATOM 872 O O . LYS A 1 110 ? -20.430 -4.127 12.183 1.00 92.62 110 LYS A O 1
ATOM 877 N N . ILE A 1 111 ? -18.684 -5.408 12.792 1.00 90.75 111 ILE A N 1
ATOM 878 C CA . ILE A 1 111 ? -19.474 -6.378 13.562 1.00 90.75 111 ILE A CA 1
ATOM 879 C C . ILE A 1 111 ? -19.136 -6.314 15.051 1.00 90.75 111 ILE A C 1
ATOM 881 O O . ILE A 1 111 ? -20.026 -6.034 15.853 1.00 90.75 111 ILE A O 1
ATOM 885 N N . LEU A 1 112 ? -17.880 -6.565 15.439 1.00 91.00 112 LEU A N 1
ATOM 886 C CA . LEU A 1 112 ? -17.526 -6.725 16.857 1.00 91.00 112 LEU A CA 1
ATOM 887 C C . LEU A 1 112 ? -17.580 -5.399 17.621 1.00 91.00 112 LEU A C 1
ATOM 889 O O . LEU A 1 112 ? -18.313 -5.290 18.602 1.00 91.00 112 LEU A O 1
ATOM 893 N N . PHE A 1 113 ? -16.854 -4.379 17.161 1.00 92.94 113 PHE A N 1
ATOM 894 C CA . PHE A 1 113 ? -16.795 -3.083 17.838 1.00 92.94 113 PHE A CA 1
ATOM 895 C C . PHE A 1 113 ? -18.105 -2.310 17.705 1.00 92.94 113 PHE A C 1
ATOM 897 O O . PHE A 1 113 ? -18.577 -1.750 18.690 1.00 92.94 113 PHE A O 1
ATOM 904 N N . ALA A 1 114 ? -18.755 -2.350 16.538 1.00 92.44 114 ALA A N 1
ATOM 905 C CA . ALA A 1 114 ? -20.094 -1.784 16.379 1.00 92.44 114 ALA A CA 1
ATOM 906 C C . ALA A 1 114 ? -21.136 -2.475 17.283 1.00 92.44 114 ALA A C 1
ATOM 908 O O . ALA A 1 114 ? -22.013 -1.814 17.841 1.00 92.44 114 ALA A O 1
ATOM 909 N N . GLY A 1 115 ? -21.045 -3.799 17.450 1.00 89.94 115 GLY A N 1
ATOM 910 C CA . GLY A 1 115 ? -21.907 -4.564 18.351 1.00 89.94 115 GLY A CA 1
ATOM 911 C C . GLY A 1 115 ? -21.666 -4.227 19.821 1.00 89.94 115 GLY A C 1
ATOM 912 O O . GLY A 1 115 ? -22.623 -4.003 20.559 1.00 89.94 115 GLY A O 1
ATOM 913 N N . GLU A 1 116 ? -20.401 -4.134 20.234 1.00 91.69 116 GLU A N 1
ATOM 914 C CA . GLU A 1 116 ? -20.036 -3.741 21.596 1.00 91.69 116 GLU A CA 1
ATOM 915 C C . GLU A 1 116 ? -20.457 -2.299 21.898 1.00 91.69 116 GLU A C 1
ATOM 917 O O . GLU A 1 116 ? -20.996 -2.046 22.971 1.00 91.69 116 GLU A O 1
ATOM 922 N N . ARG A 1 117 ? -20.319 -1.374 20.938 1.00 91.44 117 ARG A N 1
ATOM 923 C CA . ARG A 1 117 ? -20.760 0.016 21.110 1.00 91.44 117 ARG A CA 1
ATOM 924 C C . ARG A 1 117 ? -22.252 0.094 21.410 1.00 91.44 117 ARG A C 1
ATOM 926 O O . ARG A 1 117 ? -22.637 0.689 22.408 1.00 91.44 117 ARG A O 1
ATOM 933 N N . ARG A 1 118 ? -23.074 -0.593 20.610 1.00 90.31 118 ARG A N 1
ATOM 934 C CA . ARG A 1 118 ? -24.529 -0.671 20.833 1.00 90.31 118 ARG A CA 1
ATOM 935 C C . ARG A 1 118 ? -24.874 -1.274 22.192 1.00 90.31 118 ARG A C 1
ATOM 937 O O . ARG A 1 118 ? -25.858 -0.876 22.804 1.00 90.31 118 ARG A O 1
ATOM 944 N N . LEU A 1 119 ? -24.092 -2.247 22.652 1.00 89.38 119 LEU A N 1
ATOM 945 C CA . LEU A 1 119 ? -24.314 -2.887 23.942 1.00 89.38 119 LEU A CA 1
ATOM 946 C C . LEU A 1 119 ? -23.983 -1.940 25.103 1.00 89.38 119 LEU A C 1
ATOM 948 O O . LEU A 1 119 ? -24.763 -1.846 26.049 1.00 89.38 119 LEU A O 1
ATOM 952 N N . CYS A 1 120 ? -22.886 -1.186 24.996 1.00 89.81 120 CYS A N 1
ATOM 953 C CA . CYS A 1 120 ? -22.570 -0.110 25.931 1.00 89.81 120 CYS A CA 1
ATOM 954 C C . CYS A 1 120 ? -23.651 0.980 25.920 1.00 89.81 120 CYS A C 1
ATOM 956 O O . CYS A 1 120 ? -24.060 1.420 26.991 1.00 89.81 120 CYS A O 1
ATOM 958 N N . ASP A 1 121 ? -24.148 1.376 24.741 1.00 89.56 121 ASP A N 1
ATOM 959 C CA . ASP A 1 121 ? -25.228 2.364 24.612 1.00 89.56 121 ASP A CA 1
ATOM 960 C C . ASP A 1 121 ? -26.513 1.899 25.321 1.00 89.56 121 ASP A C 1
ATOM 962 O O . ASP A 1 121 ? -27.170 2.703 25.970 1.00 89.56 121 ASP A O 1
ATOM 966 N N . GLN A 1 122 ? -26.847 0.606 25.256 1.00 89.19 122 GLN A N 1
ATOM 967 C CA . GLN A 1 122 ? -28.044 0.057 25.906 1.00 89.19 122 GLN A CA 1
ATOM 968 C C . GLN A 1 122 ? -27.887 -0.136 27.421 1.00 89.19 122 GLN A C 1
ATOM 970 O O . GLN A 1 122 ? -28.842 0.067 28.162 1.00 89.19 122 GLN A O 1
ATOM 975 N N . ILE A 1 123 ? -26.713 -0.557 27.900 1.00 88.25 123 ILE A N 1
ATOM 976 C CA . ILE A 1 123 ? -26.501 -0.840 29.332 1.00 88.25 123 ILE A CA 1
ATOM 977 C C . ILE A 1 123 ? -26.260 0.441 30.129 1.00 88.25 123 ILE A C 1
ATOM 979 O O . ILE A 1 123 ? -26.731 0.556 31.258 1.00 88.25 123 ILE A O 1
ATOM 983 N N . PHE A 1 124 ? -25.550 1.408 29.553 1.00 87.62 124 PHE A N 1
ATOM 984 C CA . PHE A 1 124 ? -25.174 2.654 30.224 1.00 87.62 124 PHE A CA 1
ATOM 985 C C . PHE A 1 124 ? -25.997 3.852 29.741 1.00 87.62 124 PHE A C 1
ATOM 987 O O . PHE A 1 124 ? -25.524 4.989 29.815 1.00 87.62 124 PHE A O 1
ATOM 994 N N . ASP A 1 125 ? -27.213 3.612 29.241 1.00 86.81 125 ASP A N 1
ATOM 995 C CA . ASP A 1 125 ? -28.119 4.689 28.848 1.00 86.81 125 ASP A CA 1
ATOM 996 C C . ASP A 1 125 ? -28.325 5.673 30.017 1.00 86.81 125 ASP A C 1
ATOM 998 O O . ASP A 1 125 ? -28.450 5.276 31.177 1.00 86.81 125 ASP A O 1
ATOM 1002 N N . GLY A 1 126 ? -28.264 6.973 29.733 1.00 82.00 126 GLY A N 1
ATOM 1003 C CA . GLY A 1 126 ? -28.267 8.032 30.750 1.00 82.00 126 GLY A CA 1
ATOM 1004 C C . GLY A 1 126 ? -26.919 8.335 31.434 1.00 82.00 126 GLY A C 1
ATOM 1005 O O . GLY A 1 126 ? -26.847 9.301 32.196 1.00 82.00 126 GLY A O 1
ATOM 1006 N N . PHE A 1 127 ? -25.838 7.594 31.146 1.00 8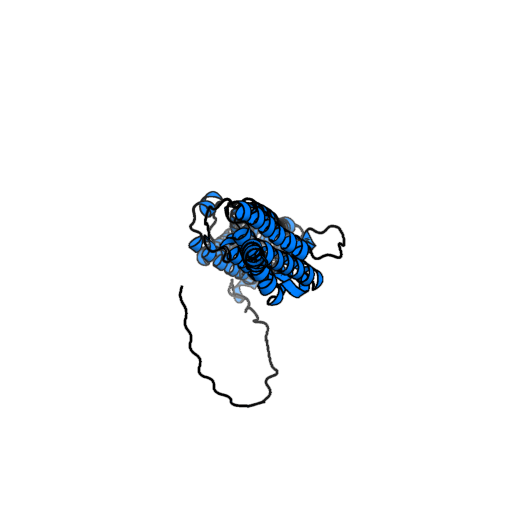4.06 127 PHE A N 1
ATOM 1007 C CA . PHE A 1 127 ? -24.493 7.831 31.703 1.00 84.06 127 PHE A CA 1
ATOM 1008 C C . PHE A 1 127 ? -23.411 7.983 30.615 1.00 84.06 127 PHE A C 1
ATOM 1010 O O . PHE A 1 127 ? -22.498 7.160 30.505 1.00 84.06 127 PHE A O 1
ATOM 1017 N N . ASP A 1 128 ? -23.473 9.062 29.827 1.00 79.31 128 ASP A N 1
ATOM 1018 C CA . ASP A 1 128 ? -22.603 9.270 28.653 1.00 79.31 128 ASP A CA 1
ATOM 1019 C C . ASP A 1 128 ? -21.095 9.123 28.939 1.00 79.31 128 ASP A C 1
ATOM 1021 O O . ASP A 1 128 ? -20.372 8.506 28.156 1.00 79.31 128 ASP A O 1
ATOM 1025 N N . SER A 1 129 ? -20.607 9.648 30.071 1.00 83.12 129 SER A N 1
ATOM 1026 C CA . SER A 1 129 ? -19.185 9.569 30.437 1.00 83.12 129 SER A CA 1
ATOM 1027 C C . SER A 1 129 ? -18.731 8.143 30.760 1.00 83.12 129 SER A C 1
ATOM 1029 O O . SER A 1 129 ? -17.657 7.727 30.324 1.00 83.12 129 SER A O 1
ATOM 1031 N N . LEU A 1 130 ? -19.553 7.383 31.492 1.00 82.44 130 LEU A N 1
ATOM 1032 C CA . LEU A 1 130 ? -19.266 5.996 31.861 1.00 82.44 130 LEU A CA 1
ATOM 1033 C C . LEU A 1 130 ? -19.333 5.081 30.640 1.00 82.44 130 LEU A C 1
ATOM 1035 O O . LEU A 1 130 ? -18.492 4.197 30.499 1.00 82.44 130 LEU A O 1
ATOM 1039 N N . ARG A 1 131 ? -20.290 5.321 29.740 1.00 87.25 131 ARG A N 1
ATOM 1040 C CA . ARG A 1 131 ? -20.456 4.572 28.493 1.00 87.25 131 ARG A CA 1
ATOM 104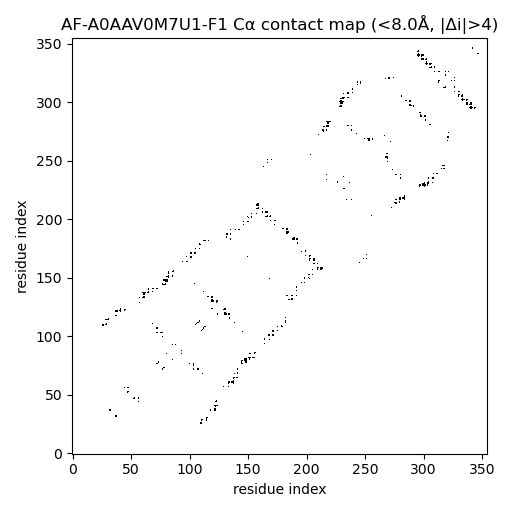1 C C . ARG A 1 131 ? -19.206 4.631 27.620 1.00 87.25 131 ARG A C 1
ATOM 1043 O O . ARG A 1 131 ? -18.667 3.589 27.247 1.00 87.25 131 ARG A O 1
ATOM 1050 N N . ASP A 1 132 ? -18.741 5.842 27.315 1.00 86.94 132 ASP A N 1
ATOM 1051 C CA . ASP A 1 132 ? -17.588 6.042 26.434 1.00 86.94 132 ASP A CA 1
ATOM 1052 C C . ASP A 1 132 ? -16.297 5.516 27.080 1.00 86.94 132 ASP A C 1
ATOM 1054 O O . ASP A 1 132 ? -15.464 4.918 26.397 1.00 86.94 132 ASP A O 1
ATOM 1058 N N . GLN A 1 133 ? -16.148 5.677 28.402 1.00 87.88 133 GLN A N 1
ATOM 1059 C CA . GLN A 1 133 ? -15.017 5.122 29.147 1.00 87.88 133 GLN A CA 1
ATOM 1060 C C . GLN A 1 133 ? -15.016 3.589 29.130 1.00 87.88 133 GLN A C 1
ATOM 1062 O O . GLN A 1 133 ? -13.993 2.972 28.835 1.00 87.88 133 GLN A O 1
ATOM 1067 N N . CYS A 1 134 ? -16.162 2.966 29.405 1.00 88.75 134 CYS A N 1
ATOM 1068 C CA . CYS A 1 134 ? -16.298 1.515 29.435 1.00 88.75 134 CYS A CA 1
ATOM 1069 C C . CYS A 1 134 ? -15.969 0.890 28.075 1.00 88.75 134 CYS A C 1
ATOM 1071 O O . CYS A 1 134 ? -15.190 -0.063 27.990 1.00 88.75 134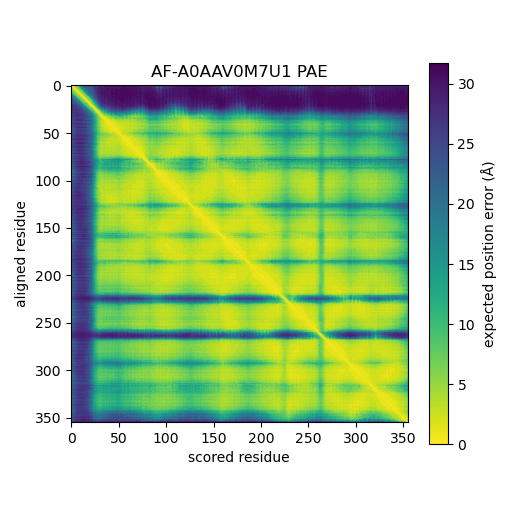 CYS A O 1
ATOM 1073 N N . PHE A 1 135 ? -16.509 1.477 27.004 1.00 91.62 135 PHE A N 1
ATOM 1074 C CA . PHE A 1 135 ? -16.245 1.039 25.641 1.00 91.62 135 PHE A CA 1
ATOM 1075 C C . PHE A 1 135 ? -14.758 1.165 25.277 1.00 91.62 135 PHE A C 1
ATOM 1077 O O . PHE A 1 135 ? -14.168 0.204 24.773 1.00 91.62 135 PHE A O 1
ATOM 1084 N N . ALA A 1 136 ? -14.129 2.308 25.577 1.00 90.81 136 ALA A N 1
ATOM 1085 C CA . ALA A 1 136 ? -12.712 2.542 25.297 1.00 90.81 136 ALA A CA 1
ATOM 1086 C C . ALA A 1 136 ? -11.805 1.543 26.035 1.00 90.81 136 ALA A C 1
ATOM 1088 O O . ALA A 1 136 ? -10.929 0.928 25.426 1.00 90.81 136 ALA A O 1
ATOM 1089 N N . GLU A 1 137 ? -12.042 1.321 27.330 1.00 89.50 137 GLU A N 1
ATOM 1090 C CA . GLU A 1 137 ? -11.243 0.389 28.133 1.00 89.50 137 GLU A CA 1
ATOM 1091 C C . GLU A 1 137 ? -11.439 -1.079 27.721 1.00 89.50 137 GLU A C 1
ATOM 1093 O O . GLU A 1 137 ? -10.505 -1.880 27.807 1.00 89.50 137 GLU A O 1
ATOM 1098 N N . CYS A 1 138 ? -12.639 -1.443 27.260 1.00 91.00 138 CYS A N 1
ATOM 1099 C CA . CYS A 1 138 ? -12.958 -2.789 26.784 1.00 91.00 138 CYS A CA 1
ATOM 1100 C C . CYS A 1 138 ? -12.278 -3.101 25.437 1.00 91.00 138 CYS A C 1
ATOM 1102 O O . CYS A 1 138 ? -11.727 -4.190 25.227 1.00 91.00 138 CYS A O 1
ATOM 1104 N N . THR A 1 139 ? -12.291 -2.132 24.520 1.00 92.81 139 THR A N 1
ATOM 1105 C CA . THR A 1 139 ? -11.854 -2.315 23.128 1.00 92.81 139 THR A CA 1
ATOM 1106 C C . THR A 1 139 ? -10.395 -1.939 22.878 1.00 92.81 139 THR A C 1
ATOM 1108 O O . THR A 1 139 ? -9.800 -2.481 21.947 1.00 92.81 139 THR A O 1
ATOM 1111 N N . GLY A 1 140 ? -9.777 -1.093 23.708 1.00 90.56 140 GLY A N 1
ATOM 1112 C CA . GLY A 1 140 ? -8.431 -0.554 23.468 1.00 90.56 140 GLY A CA 1
ATOM 1113 C C . GLY A 1 140 ? -7.358 -1.618 23.211 1.00 90.56 140 GLY A C 1
ATOM 1114 O O . GLY A 1 140 ? -6.649 -1.554 22.207 1.00 90.56 140 GLY A O 1
ATOM 1115 N N . ASN A 1 141 ? -7.285 -2.656 24.052 1.00 89.94 141 ASN A N 1
ATOM 1116 C CA . ASN A 1 141 ? -6.323 -3.754 23.875 1.00 89.94 141 ASN A CA 1
ATOM 1117 C C . ASN A 1 141 ? -6.568 -4.549 22.582 1.00 89.94 141 ASN A C 1
ATOM 1119 O O . ASN A 1 141 ? -5.624 -4.939 21.895 1.00 89.94 141 ASN A O 1
ATOM 1123 N N . ASN A 1 142 ? -7.839 -4.761 22.239 1.00 91.19 142 ASN A N 1
ATOM 1124 C CA . ASN A 1 142 ? -8.266 -5.508 21.059 1.00 91.19 142 ASN A CA 1
ATOM 1125 C C . ASN A 1 142 ? -7.928 -4.754 19.765 1.00 91.19 142 ASN A C 1
ATOM 1127 O O . ASN A 1 142 ? -7.396 -5.338 18.819 1.00 91.19 142 ASN A O 1
ATOM 1131 N N . VAL A 1 143 ? -8.160 -3.437 19.744 1.00 92.88 143 VAL A N 1
ATOM 1132 C CA . VAL A 1 143 ? -7.753 -2.577 18.625 1.00 92.88 143 VAL A CA 1
ATOM 1133 C C . VAL A 1 143 ? -6.230 -2.519 18.523 1.00 92.88 143 VAL A C 1
ATOM 1135 O O . VAL A 1 143 ? -5.688 -2.710 17.439 1.00 92.88 143 VAL A O 1
ATOM 1138 N N . SER A 1 144 ? -5.521 -2.344 19.642 1.00 91.75 144 SER A N 1
ATOM 1139 C CA . SER A 1 144 ? -4.052 -2.353 19.661 1.00 91.75 144 SER A CA 1
ATOM 1140 C C . SER A 1 144 ? -3.477 -3.653 19.082 1.00 91.75 144 SER A C 1
ATOM 1142 O O . SER A 1 144 ? -2.544 -3.614 18.280 1.00 91.75 144 SER A O 1
ATOM 1144 N N . MET A 1 145 ? -4.075 -4.804 19.408 1.00 90.44 145 MET A N 1
ATOM 1145 C CA . MET A 1 145 ? -3.687 -6.096 18.840 1.00 90.44 145 MET A CA 1
ATOM 1146 C C . MET A 1 145 ? -3.869 -6.131 17.315 1.00 90.44 145 MET A C 1
ATOM 1148 O O . MET A 1 145 ? -2.930 -6.502 16.610 1.00 90.44 145 MET A O 1
ATOM 1152 N N . LEU A 1 146 ? -5.021 -5.695 16.797 1.00 91.81 146 LEU A N 1
ATOM 1153 C CA . LEU A 1 146 ? -5.283 -5.633 15.351 1.00 91.81 146 LEU A CA 1
ATOM 1154 C C . LEU A 1 146 ? -4.303 -4.710 14.619 1.00 91.81 146 LEU A C 1
ATOM 1156 O O . LEU A 1 146 ? -3.751 -5.092 13.584 1.00 91.81 146 LEU A O 1
ATOM 1160 N N . LEU A 1 147 ? -4.055 -3.521 15.174 1.00 93.31 147 LEU A N 1
ATOM 1161 C CA . LEU A 1 147 ? -3.143 -2.540 14.589 1.00 93.31 147 LEU A CA 1
ATOM 1162 C C . LEU A 1 147 ? -1.684 -3.015 14.640 1.00 93.31 147 LEU A C 1
ATOM 1164 O O . LEU A 1 147 ? -0.920 -2.724 13.720 1.00 93.31 147 LEU A O 1
ATOM 1168 N N . SER A 1 148 ? -1.296 -3.788 15.663 1.00 91.38 148 SER A N 1
ATOM 1169 C CA . SER A 1 148 ? 0.084 -4.266 15.832 1.00 91.38 148 SER A CA 1
ATOM 1170 C C . SER A 1 148 ? 0.590 -5.100 14.651 1.00 91.38 148 SER A C 1
ATOM 1172 O O . SER A 1 148 ? 1.757 -4.981 14.282 1.00 91.38 148 SER A O 1
ATOM 1174 N N . PHE A 1 149 ? -0.288 -5.870 13.999 1.00 91.06 149 PHE A N 1
ATOM 1175 C CA . PHE A 1 149 ? 0.055 -6.618 12.789 1.00 91.06 149 PHE A CA 1
ATOM 1176 C C . PHE A 1 149 ? 0.409 -5.678 11.629 1.00 91.06 149 PHE A C 1
ATOM 1178 O O . PHE A 1 149 ? 1.456 -5.832 10.998 1.00 91.06 149 PHE A O 1
ATOM 1185 N N . GLY A 1 150 ? -0.407 -4.646 11.391 1.00 92.19 150 GLY A N 1
ATOM 1186 C CA . GLY A 1 150 ? -0.104 -3.647 10.367 1.00 92.19 150 GLY A CA 1
ATOM 1187 C C . GLY A 1 150 ? 1.151 -2.834 10.689 1.00 92.19 150 GLY A C 1
ATOM 1188 O O . GLY A 1 150 ? 1.964 -2.546 9.807 1.00 92.19 150 GLY A O 1
ATOM 1189 N N . GLU A 1 151 ? 1.388 -2.534 11.967 1.00 92.56 151 GLU A N 1
ATOM 1190 C CA . GLU A 1 151 ? 2.639 -1.905 12.392 1.00 92.56 151 GLU A CA 1
ATOM 1191 C C . GLU A 1 151 ? 3.865 -2.795 12.154 1.00 92.56 151 GLU A C 1
ATOM 1193 O O . GLU A 1 151 ? 4.928 -2.297 11.782 1.00 92.56 151 GLU A O 1
ATOM 1198 N N . ALA A 1 152 ? 3.750 -4.105 12.368 1.00 91.50 152 ALA A N 1
ATOM 1199 C CA . ALA A 1 152 ? 4.839 -5.039 12.106 1.00 91.50 152 ALA A CA 1
ATOM 1200 C C . ALA A 1 152 ? 5.188 -5.087 10.608 1.00 91.50 152 ALA A C 1
ATOM 1202 O O . ALA A 1 152 ? 6.369 -5.132 10.256 1.00 91.50 152 ALA A O 1
ATOM 1203 N N . ILE A 1 153 ? 4.183 -4.996 9.728 1.00 90.94 153 ILE A N 1
ATOM 1204 C CA . ILE A 1 153 ? 4.366 -4.974 8.269 1.00 90.94 153 ILE A CA 1
ATOM 1205 C C . ILE A 1 153 ? 5.056 -3.692 7.810 1.00 90.94 153 ILE A C 1
ATOM 1207 O O . ILE A 1 153 ? 6.056 -3.782 7.094 1.00 90.94 153 ILE A O 1
ATOM 1211 N N . THR A 1 154 ? 4.592 -2.524 8.268 1.00 91.56 154 THR A N 1
ATOM 1212 C CA . THR A 1 154 ? 5.213 -1.224 7.929 1.00 91.56 154 THR A CA 1
ATOM 1213 C C . THR A 1 154 ? 6.671 -1.132 8.388 1.00 91.56 154 THR A C 1
ATOM 1215 O O . THR A 1 154 ? 7.494 -0.506 7.730 1.00 91.56 154 THR A O 1
ATOM 1218 N N . LYS A 1 155 ? 7.033 -1.811 9.486 1.00 89.81 155 LYS A N 1
ATOM 1219 C CA . LYS A 1 155 ? 8.415 -1.891 9.997 1.00 89.81 155 LYS A CA 1
ATOM 1220 C C . LYS A 1 155 ? 9.247 -3.014 9.360 1.00 89.81 155 LYS A C 1
ATOM 1222 O O . LYS A 1 155 ? 10.442 -3.128 9.661 1.00 89.81 155 LYS A O 1
ATOM 1227 N N . SER A 1 156 ? 8.638 -3.887 8.557 1.00 88.25 156 SER A N 1
ATOM 1228 C CA . SER A 1 156 ? 9.320 -5.017 7.921 1.00 88.25 156 SER A CA 1
ATOM 1229 C C . SER A 1 156 ? 10.217 -4.553 6.765 1.00 88.25 156 SER A C 1
ATOM 1231 O O . SER A 1 156 ? 10.216 -3.386 6.378 1.00 88.25 156 SER A O 1
ATOM 1233 N N . LYS A 1 157 ? 11.037 -5.459 6.214 1.00 87.19 157 LYS A N 1
ATOM 1234 C CA . LYS A 1 157 ? 11.865 -5.124 5.047 1.00 87.19 157 LYS A CA 1
ATOM 1235 C C . LYS A 1 157 ? 10.955 -4.768 3.864 1.00 87.19 157 LYS A C 1
ATOM 1237 O O . LYS A 1 157 ? 10.160 -5.619 3.453 1.00 87.19 157 LYS A O 1
ATOM 1242 N N . ARG A 1 158 ? 11.112 -3.547 3.341 1.00 89.56 158 ARG A N 1
ATOM 1243 C CA . ARG A 1 158 ? 10.441 -3.041 2.137 1.00 89.56 158 ARG A CA 1
ATOM 1244 C C . ARG A 1 158 ? 10.908 -3.825 0.910 1.00 89.56 158 ARG A C 1
ATOM 1246 O O . ARG A 1 158 ? 12.083 -4.187 0.809 1.00 89.56 158 ARG A O 1
ATOM 1253 N N . SER A 1 159 ? 9.978 -4.130 0.016 1.00 87.00 159 SER A N 1
ATOM 1254 C CA . SER A 1 159 ? 10.278 -4.691 -1.299 1.00 87.00 159 SER A CA 1
ATOM 1255 C C . SER A 1 159 ? 9.180 -4.297 -2.291 1.00 87.00 159 SER A C 1
ATOM 1257 O O . SER A 1 159 ? 8.047 -4.062 -1.863 1.00 87.00 159 SER A O 1
ATOM 1259 N N . PRO A 1 160 ? 9.481 -4.219 -3.596 1.00 87.75 160 PRO A N 1
ATOM 1260 C CA . PRO A 1 160 ? 8.494 -3.828 -4.601 1.00 87.75 160 PRO A CA 1
ATOM 1261 C C . PRO A 1 160 ? 7.266 -4.749 -4.622 1.00 87.75 160 PRO A C 1
ATOM 1263 O O . PRO A 1 160 ? 6.139 -4.289 -4.744 1.00 87.75 160 PRO A O 1
ATOM 1266 N N . GLU A 1 161 ? 7.458 -6.053 -4.429 1.00 86.12 161 GLU A N 1
ATOM 1267 C CA . GLU A 1 161 ? 6.378 -7.049 -4.440 1.00 86.12 161 GLU A CA 1
ATOM 1268 C C . GLU A 1 161 ? 5.384 -6.827 -3.292 1.00 86.12 161 GLU A C 1
ATOM 1270 O O . GLU A 1 161 ? 4.185 -7.048 -3.449 1.00 86.12 161 GLU A O 1
ATOM 1275 N N . LYS A 1 162 ? 5.871 -6.320 -2.151 1.00 89.31 162 LYS A N 1
ATOM 1276 C CA . LYS A 1 162 ? 5.049 -5.997 -0.979 1.00 89.31 162 LYS A CA 1
ATOM 1277 C C . LYS A 1 162 ? 4.151 -4.785 -1.174 1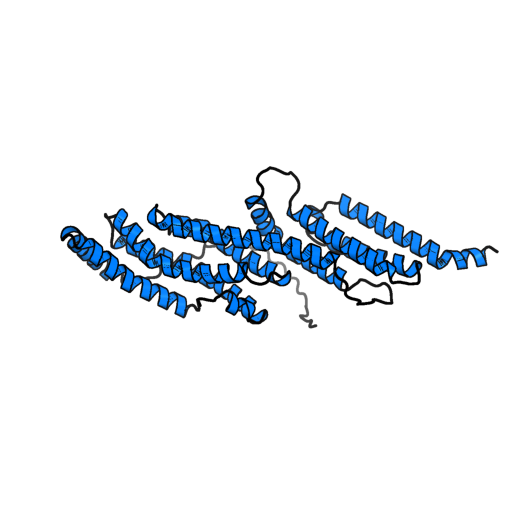.00 89.31 162 LYS A C 1
ATOM 1279 O O . LYS A 1 162 ? 3.210 -4.625 -0.400 1.00 89.31 162 LYS A O 1
ATOM 1284 N N . LEU A 1 163 ? 4.442 -3.928 -2.154 1.00 93.12 163 LEU A N 1
ATOM 1285 C CA . LEU A 1 163 ? 3.730 -2.667 -2.330 1.00 93.12 163 LEU A CA 1
ATOM 1286 C C . LEU A 1 163 ? 2.230 -2.891 -2.533 1.00 93.12 163 LEU A C 1
ATOM 1288 O O . LEU A 1 163 ? 1.438 -2.226 -1.882 1.00 93.12 163 LEU A O 1
ATOM 1292 N N . PHE A 1 164 ? 1.840 -3.827 -3.396 1.00 92.62 164 PHE A N 1
ATOM 1293 C CA . PHE A 1 164 ? 0.431 -4.042 -3.742 1.00 92.62 164 PHE A CA 1
ATOM 1294 C C . PHE A 1 164 ? -0.390 -4.479 -2.530 1.00 92.62 164 PHE A C 1
ATOM 1296 O O . PHE A 1 164 ? -1.404 -3.875 -2.204 1.00 92.62 164 PHE A O 1
ATOM 1303 N N . VAL A 1 165 ? 0.141 -5.428 -1.764 1.00 92.50 165 VAL A N 1
ATOM 1304 C CA . VAL A 1 165 ? -0.501 -5.903 -0.538 1.00 92.50 165 VAL A CA 1
ATOM 1305 C C . VAL A 1 165 ? -0.551 -4.803 0.540 1.00 92.50 165 VAL A C 1
ATOM 1307 O O . VAL A 1 165 ? -1.500 -4.718 1.319 1.00 92.50 165 VAL A O 1
ATOM 1310 N N . LEU A 1 166 ? 0.447 -3.913 0.581 1.00 93.69 166 LEU A N 1
ATOM 1311 C CA . LEU A 1 166 ? 0.440 -2.733 1.451 1.00 93.69 166 LEU A CA 1
ATOM 1312 C C . LEU A 1 166 ? -0.637 -1.714 1.033 1.00 93.69 166 LEU A C 1
ATOM 1314 O O . LEU A 1 166 ? -1.247 -1.084 1.898 1.00 93.69 166 LEU A O 1
ATOM 1318 N N . LEU A 1 167 ? -0.882 -1.564 -0.273 1.00 94.75 167 LEU A N 1
ATOM 1319 C CA . LEU A 1 167 ? -1.969 -0.739 -0.801 1.00 94.75 167 LEU A CA 1
ATOM 1320 C C . LEU A 1 167 ? -3.332 -1.336 -0.443 1.00 94.75 167 LEU A C 1
ATOM 1322 O O . LEU A 1 167 ? -4.184 -0.589 0.026 1.00 94.75 167 LEU A O 1
ATOM 1326 N N . ASP A 1 168 ? -3.509 -2.656 -0.527 1.00 95.12 168 ASP A N 1
ATOM 1327 C CA . ASP A 1 168 ? -4.748 -3.319 -0.087 1.00 95.12 168 ASP A CA 1
ATOM 1328 C C . ASP A 1 168 ? -5.032 -3.053 1.407 1.00 95.12 168 ASP A C 1
ATOM 1330 O O . ASP A 1 168 ? -6.165 -2.784 1.819 1.00 95.12 168 ASP A O 1
ATOM 1334 N N . MET A 1 169 ? -3.986 -3.075 2.245 1.00 95.56 169 MET A N 1
ATOM 1335 C CA . MET A 1 169 ? -4.094 -2.706 3.661 1.00 95.56 169 MET A CA 1
ATOM 1336 C C . MET A 1 169 ? -4.479 -1.236 3.856 1.00 95.56 169 MET A C 1
ATOM 1338 O O . MET A 1 169 ? -5.246 -0.902 4.758 1.00 95.56 169 MET A O 1
ATOM 1342 N N . TYR A 1 170 ? -3.937 -0.343 3.035 1.00 95.75 170 TYR A N 1
ATOM 1343 C CA . TYR A 1 170 ? -4.282 1.073 3.075 1.00 95.75 170 TYR A CA 1
ATOM 1344 C C . TYR A 1 170 ? -5.736 1.319 2.644 1.00 95.75 170 TYR A C 1
ATOM 1346 O O . TYR A 1 170 ? -6.450 2.079 3.303 1.00 95.75 170 TYR A O 1
ATOM 1354 N N . GLU A 1 171 ? -6.203 0.631 1.601 1.00 95.56 171 GLU A N 1
ATOM 1355 C CA . GLU A 1 171 ? -7.588 0.695 1.130 1.00 95.56 171 GLU A CA 1
ATOM 1356 C C . GLU A 1 171 ? -8.572 0.299 2.219 1.00 95.56 171 GLU A C 1
ATOM 1358 O O . GLU A 1 171 ? -9.539 1.025 2.449 1.00 95.56 171 GLU A O 1
ATOM 1363 N N . ILE A 1 172 ? -8.315 -0.798 2.942 1.00 96.62 172 ILE A N 1
ATOM 1364 C CA . ILE A 1 172 ? -9.237 -1.212 3.999 1.00 96.62 172 ILE A CA 1
ATOM 1365 C C . ILE A 1 172 ? -9.269 -0.223 5.167 1.00 96.62 172 ILE A C 1
ATOM 1367 O O . ILE A 1 172 ? -10.331 0.052 5.724 1.00 96.62 172 ILE A O 1
ATOM 1371 N N . MET A 1 173 ? -8.123 0.354 5.526 1.00 95.69 173 MET A N 1
ATOM 1372 C CA . MET A 1 173 ? -8.059 1.353 6.592 1.00 95.69 173 MET A CA 1
ATOM 1373 C C . MET A 1 173 ? -8.816 2.631 6.214 1.00 95.69 173 MET A C 1
ATOM 1375 O O . MET A 1 173 ? -9.490 3.218 7.061 1.00 95.69 173 MET A O 1
ATOM 1379 N N . ARG A 1 174 ? -8.764 3.027 4.937 1.00 94.19 174 ARG A N 1
ATOM 1380 C CA . ARG A 1 174 ? -9.577 4.122 4.394 1.00 94.19 174 ARG A CA 1
ATOM 1381 C C . ARG A 1 174 ? -11.060 3.785 4.339 1.00 94.19 174 ARG A C 1
ATOM 1383 O O . ARG A 1 174 ? -11.866 4.615 4.747 1.00 94.19 174 ARG A O 1
ATOM 1390 N N . GLU A 1 175 ? -11.411 2.601 3.838 1.00 94.75 175 GLU A N 1
ATOM 1391 C CA . GLU A 1 175 ? -12.798 2.131 3.738 1.00 94.75 175 GLU A CA 1
ATOM 1392 C C . GLU A 1 175 ? -13.477 2.207 5.106 1.00 94.75 175 GLU A C 1
ATOM 1394 O O . GLU A 1 175 ? -14.581 2.722 5.207 1.00 94.75 175 GLU A O 1
ATOM 1399 N N . LEU A 1 176 ? -12.790 1.741 6.153 1.00 94.81 176 LEU A N 1
ATOM 1400 C CA . LEU A 1 176 ? -13.317 1.671 7.516 1.00 94.81 176 LEU A CA 1
ATOM 1401 C C . LEU A 1 176 ? -13.196 2.981 8.301 1.00 94.81 176 LEU A C 1
ATOM 1403 O O . LEU A 1 176 ? -13.633 3.032 9.450 1.00 94.81 176 LEU A O 1
ATOM 1407 N N . HIS A 1 177 ? -12.587 4.029 7.739 1.00 93.56 177 HIS A N 1
ATOM 1408 C CA . HIS A 1 177 ? -12.304 5.259 8.479 1.00 93.56 177 HIS A CA 1
ATOM 1409 C C . HIS A 1 177 ? -13.581 5.886 9.055 1.00 93.56 177 HIS A C 1
ATOM 1411 O O . HIS A 1 177 ? -13.615 6.245 10.232 1.00 93.56 177 HIS A O 1
ATOM 1417 N N . SER A 1 178 ? -14.648 5.958 8.255 1.00 93.81 178 SER A N 1
ATOM 1418 C CA . SER A 1 178 ? -15.918 6.561 8.676 1.00 93.81 178 SER A CA 1
ATOM 1419 C C . SER A 1 178 ? -16.605 5.768 9.790 1.00 93.81 178 SER A C 1
ATOM 1421 O O . SER A 1 178 ? -17.120 6.340 10.753 1.00 93.81 178 SER A O 1
ATOM 1423 N N . GLU A 1 179 ? -16.554 4.440 9.709 1.00 94.56 179 GLU A N 1
ATOM 1424 C CA . GLU A 1 179 ? -17.102 3.538 10.711 1.00 94.56 179 GLU A CA 1
ATOM 1425 C C . GLU A 1 179 ? -16.291 3.595 12.002 1.00 94.56 179 GLU A C 1
ATOM 1427 O O . GLU A 1 179 ? -16.876 3.586 13.082 1.00 94.56 179 GLU A O 1
ATOM 1432 N N . ILE A 1 180 ? -14.963 3.707 11.917 1.00 94.31 180 ILE A N 1
ATOM 1433 C CA . ILE A 1 180 ? -14.100 3.864 13.091 1.00 94.31 180 ILE A CA 1
ATOM 1434 C C . ILE A 1 180 ? -14.397 5.195 13.787 1.00 94.31 180 ILE A C 1
ATOM 1436 O O . ILE A 1 180 ? -14.589 5.205 15.000 1.00 94.31 180 ILE A O 1
ATOM 1440 N N . GLU A 1 181 ? -14.519 6.297 13.045 1.00 93.44 181 GLU A N 1
ATOM 1441 C CA . GLU A 1 181 ? -14.911 7.597 13.606 1.00 93.44 181 GLU A CA 1
ATOM 1442 C C . GLU A 1 181 ? -16.291 7.548 14.282 1.00 93.44 181 GLU A C 1
ATOM 1444 O O . GLU A 1 181 ? -16.478 8.105 15.365 1.00 93.44 181 GLU A O 1
ATOM 1449 N N . SER A 1 182 ? -17.247 6.827 13.687 1.00 92.56 182 SER A N 1
ATOM 1450 C CA . SER A 1 182 ? -18.590 6.669 14.249 1.00 92.56 182 SER A CA 1
ATOM 1451 C C . SER A 1 182 ? -18.623 5.780 15.499 1.00 92.56 182 SER A C 1
ATOM 1453 O O . SER A 1 182 ? -19.308 6.114 16.467 1.00 92.56 182 SER A O 1
ATOM 1455 N N . VAL A 1 183 ? -17.936 4.635 15.480 1.00 92.81 183 VAL A N 1
ATOM 1456 C CA . VAL A 1 183 ? -17.950 3.642 16.569 1.00 92.81 183 VAL A CA 1
ATOM 1457 C C . VAL A 1 183 ? -17.148 4.144 17.772 1.00 92.81 183 VAL A C 1
ATOM 1459 O O . VAL A 1 183 ? -17.595 4.030 18.914 1.00 92.81 183 VAL A O 1
ATOM 1462 N N . PHE A 1 184 ? -15.991 4.755 17.519 1.00 91.25 184 PHE A N 1
ATOM 1463 C CA . PHE A 1 184 ? -15.074 5.287 18.529 1.00 91.25 184 PHE A CA 1
ATOM 1464 C C . PHE A 1 184 ? -15.300 6.787 18.764 1.00 91.25 184 PHE A C 1
ATOM 1466 O O . PHE A 1 184 ? -14.357 7.579 18.855 1.00 91.25 184 PHE A O 1
ATOM 1473 N N . SER A 1 185 ? -16.569 7.182 18.865 1.00 85.06 185 SER A N 1
ATOM 1474 C CA . SER A 1 185 ? -16.957 8.559 19.163 1.00 85.06 185 SER A CA 1
ATOM 1475 C C . SER A 1 185 ? -16.611 8.952 20.607 1.00 85.06 185 SER A C 1
ATOM 1477 O O . SER A 1 185 ? -16.493 8.113 21.503 1.00 85.06 185 SER A O 1
ATOM 1479 N N . GLY A 1 186 ? -16.416 10.255 20.823 1.00 83.56 186 GLY A N 1
ATOM 1480 C CA . GLY A 1 186 ? -16.071 10.826 22.126 1.00 83.56 186 GLY A CA 1
ATOM 1481 C C . GLY A 1 186 ? -14.576 11.104 22.317 1.00 83.56 186 GLY A C 1
ATOM 1482 O O . GLY A 1 186 ? -13.717 10.700 21.527 1.00 83.56 186 GLY A O 1
ATOM 1483 N N . LYS A 1 187 ? -14.260 11.852 23.383 1.00 85.69 187 LYS A N 1
ATOM 1484 C CA . LYS A 1 187 ? -12.878 12.255 23.711 1.00 85.69 187 LYS A CA 1
ATOM 1485 C C . LYS A 1 187 ? -12.043 11.093 24.249 1.00 85.69 187 LYS A C 1
ATOM 1487 O O . LYS A 1 187 ? -10.858 11.028 23.958 1.00 85.69 187 LYS A O 1
ATOM 1492 N N . VAL A 1 188 ? -12.656 10.169 24.992 1.00 85.06 188 VAL A N 1
ATOM 1493 C CA . VAL A 1 188 ? -11.947 9.029 25.605 1.00 85.06 188 VAL A CA 1
ATOM 1494 C C . VAL A 1 188 ? -11.438 8.047 24.546 1.00 85.06 188 VAL A C 1
ATOM 1496 O O . VAL A 1 188 ? -10.370 7.469 24.694 1.00 85.06 188 VAL A O 1
ATOM 1499 N N . CYS A 1 189 ? -12.156 7.918 23.429 1.00 88.12 189 CYS A N 1
ATOM 1500 C CA . CYS A 1 189 ? -11.752 7.076 22.305 1.00 88.12 189 CYS A CA 1
ATOM 1501 C C . CYS A 1 189 ? -10.812 7.781 21.303 1.00 88.12 189 CYS A C 1
ATOM 1503 O O . CYS A 1 189 ? -10.454 7.184 20.287 1.00 88.12 189 CYS A O 1
ATOM 1505 N N . ALA A 1 190 ? -10.416 9.039 21.548 1.00 90.50 190 ALA A N 1
ATOM 1506 C CA . ALA A 1 190 ? -9.598 9.808 20.607 1.00 90.50 190 ALA A CA 1
ATOM 1507 C C . ALA A 1 190 ? -8.246 9.136 20.323 1.00 90.50 190 ALA A C 1
ATOM 1509 O O . ALA A 1 190 ? -7.854 9.043 19.165 1.00 90.50 190 ALA A O 1
ATOM 1510 N N . GLU A 1 191 ? -7.595 8.571 21.344 1.00 91.38 191 GLU A N 1
ATOM 1511 C CA . GLU A 1 191 ? -6.315 7.862 21.196 1.00 91.38 191 GLU A CA 1
ATOM 1512 C C . GLU A 1 191 ? -6.419 6.648 20.254 1.00 91.38 191 GLU A C 1
ATOM 1514 O O . GLU A 1 191 ? -5.514 6.382 19.461 1.00 91.38 191 GLU A O 1
ATOM 1519 N N . ILE A 1 192 ? -7.548 5.930 20.279 1.00 92.19 192 ILE A N 1
ATOM 1520 C CA . ILE A 1 192 ? -7.795 4.777 19.399 1.00 92.19 192 ILE A CA 1
ATOM 1521 C C . ILE A 1 192 ? -7.938 5.239 17.941 1.00 92.19 192 ILE A C 1
ATOM 1523 O O . ILE A 1 192 ? -7.370 4.628 17.026 1.00 92.19 192 ILE A O 1
ATOM 1527 N N . ARG A 1 193 ? -8.663 6.342 17.719 1.00 94.25 193 ARG A N 1
ATOM 1528 C CA . ARG A 1 193 ? -8.828 6.947 16.389 1.00 94.25 193 ARG A CA 1
ATOM 1529 C C . ARG A 1 193 ? -7.505 7.490 15.856 1.00 94.25 193 ARG A C 1
ATOM 1531 O O . ARG A 1 193 ? -7.140 7.196 14.719 1.00 94.25 193 ARG A O 1
ATOM 1538 N N . GLU A 1 194 ? -6.739 8.182 16.695 1.00 94.00 194 GLU A N 1
ATOM 1539 C CA . GLU A 1 194 ? -5.398 8.667 16.362 1.00 94.00 194 GLU A CA 1
ATOM 1540 C C . GLU A 1 194 ? -4.433 7.523 16.045 1.00 94.00 194 GLU A C 1
ATOM 1542 O O . GLU A 1 194 ? -3.689 7.612 15.071 1.00 94.00 194 GLU A O 1
ATOM 1547 N N . SER A 1 195 ? -4.481 6.419 16.793 1.00 94.56 195 SER A N 1
ATOM 1548 C CA . SER A 1 195 ? -3.656 5.232 16.529 1.00 94.56 195 SER A CA 1
ATOM 1549 C C . SER A 1 195 ? -3.997 4.580 15.186 1.00 94.56 195 SER A C 1
ATOM 1551 O O . SER A 1 195 ? -3.104 4.214 14.419 1.00 94.56 195 SER A O 1
ATOM 1553 N N . THR A 1 196 ? -5.288 4.484 14.861 1.00 94.62 196 THR A N 1
ATOM 1554 C CA . THR A 1 196 ? -5.781 3.959 13.576 1.00 94.62 196 THR A CA 1
ATOM 1555 C C . THR A 1 196 ? -5.348 4.851 12.408 1.00 94.62 196 THR A C 1
ATOM 1557 O O . THR A 1 196 ? -4.817 4.371 11.399 1.00 94.62 196 THR A O 1
ATOM 1560 N N . LEU A 1 197 ? -5.523 6.168 12.551 1.00 94.12 197 LEU A N 1
ATOM 1561 C CA . LEU A 1 197 ? -5.063 7.147 11.569 1.00 94.12 197 LEU A CA 1
ATOM 1562 C C . LEU A 1 197 ? -3.534 7.115 11.435 1.00 94.12 197 LEU A C 1
ATOM 1564 O O . LEU A 1 197 ? -3.001 7.197 10.331 1.00 94.12 197 LEU A O 1
ATOM 1568 N N . GLY A 1 198 ? -2.826 6.944 12.551 1.00 94.88 198 GLY A N 1
ATOM 1569 C CA . GLY A 1 198 ? -1.379 6.794 12.609 1.00 94.88 198 GLY A CA 1
ATOM 1570 C C . GLY A 1 198 ? -0.892 5.588 11.812 1.00 94.88 198 GLY A C 1
ATOM 1571 O O . GLY A 1 198 ? 0.050 5.725 11.033 1.00 94.88 198 GLY A O 1
ATOM 1572 N N . LEU A 1 199 ? -1.550 4.429 11.934 1.00 95.00 199 LEU A N 1
ATOM 1573 C CA . LEU A 1 199 ? -1.243 3.265 11.097 1.00 95.00 199 LEU A CA 1
ATOM 1574 C C . LEU A 1 199 ? -1.511 3.551 9.614 1.00 95.00 199 LEU A C 1
ATOM 1576 O O . LEU A 1 199 ? -0.667 3.238 8.782 1.00 95.00 199 LEU A O 1
ATOM 1580 N N . THR A 1 200 ? -2.639 4.185 9.288 1.00 95.00 200 THR A N 1
ATOM 1581 C CA . THR A 1 200 ? -3.001 4.539 7.901 1.00 95.00 200 THR A CA 1
ATOM 1582 C C . THR A 1 200 ? -1.930 5.420 7.251 1.00 95.00 200 THR A C 1
ATOM 1584 O O . THR A 1 200 ? -1.456 5.124 6.154 1.00 95.00 200 THR A O 1
ATOM 1587 N N . LYS A 1 201 ? -1.461 6.447 7.972 1.00 93.75 201 LYS A N 1
ATOM 1588 C CA . LYS A 1 201 ? -0.364 7.319 7.529 1.00 93.75 201 LYS A CA 1
ATOM 1589 C C . LYS A 1 201 ? 0.953 6.562 7.376 1.00 93.75 201 LYS A C 1
ATOM 1591 O O . LYS A 1 201 ? 1.648 6.763 6.386 1.00 93.75 201 LYS A O 1
ATOM 1596 N N . LYS A 1 202 ? 1.290 5.671 8.318 1.00 94.50 202 LYS A N 1
ATOM 1597 C CA . LYS A 1 202 ? 2.494 4.826 8.224 1.00 94.50 202 LYS A CA 1
ATOM 1598 C C . LYS A 1 202 ? 2.440 3.906 7.002 1.00 94.50 202 LYS A C 1
ATOM 1600 O O . LYS A 1 202 ? 3.432 3.821 6.294 1.00 94.50 202 LYS A O 1
ATOM 1605 N N . LEU A 1 203 ? 1.300 3.263 6.726 1.00 94.81 203 LEU A N 1
ATOM 1606 C CA . LEU A 1 203 ? 1.105 2.423 5.535 1.00 94.81 203 LEU A CA 1
ATOM 1607 C C . LEU A 1 203 ? 1.368 3.222 4.255 1.00 94.81 203 LEU A C 1
ATOM 1609 O O . LEU A 1 203 ? 2.151 2.793 3.409 1.00 94.81 203 LEU A O 1
ATOM 1613 N N . ALA A 1 204 ? 0.779 4.413 4.148 1.00 92.81 204 ALA A N 1
ATOM 1614 C CA . ALA A 1 204 ? 0.972 5.272 2.991 1.00 92.81 204 ALA A CA 1
ATOM 1615 C C . ALA A 1 204 ? 2.416 5.776 2.846 1.00 92.81 204 ALA A C 1
ATOM 1617 O O . ALA A 1 204 ? 2.973 5.742 1.749 1.00 92.81 204 ALA A O 1
ATOM 1618 N N . GLN A 1 205 ? 3.055 6.176 3.947 1.00 92.94 205 GLN A N 1
ATOM 1619 C CA . GLN A 1 205 ? 4.462 6.572 3.945 1.00 92.94 205 GLN A CA 1
ATOM 1620 C C . GLN A 1 205 ? 5.364 5.411 3.502 1.00 92.94 205 GLN A C 1
ATOM 1622 O O . GLN A 1 205 ? 6.197 5.581 2.616 1.00 92.94 205 GLN A O 1
ATOM 1627 N N . THR A 1 206 ? 5.171 4.210 4.057 1.00 93.88 206 THR A N 1
ATOM 1628 C CA . THR A 1 206 ? 5.937 3.021 3.660 1.00 93.88 206 THR A CA 1
ATOM 1629 C C . THR A 1 206 ? 5.727 2.686 2.178 1.00 93.88 206 THR A C 1
ATOM 1631 O O . THR A 1 206 ? 6.679 2.280 1.510 1.00 93.88 206 THR A O 1
ATOM 1634 N N . ALA A 1 207 ? 4.527 2.899 1.628 1.00 93.06 207 ALA A N 1
ATOM 1635 C CA . ALA A 1 207 ? 4.267 2.736 0.197 1.00 93.06 207 ALA A CA 1
ATOM 1636 C C . ALA A 1 207 ? 5.063 3.746 -0.653 1.00 93.06 207 ALA A C 1
ATOM 1638 O O . ALA A 1 207 ? 5.715 3.348 -1.619 1.00 93.06 207 ALA A O 1
ATOM 1639 N N . GLN A 1 208 ? 5.088 5.029 -0.265 1.00 90.88 208 GLN A N 1
ATOM 1640 C CA . GLN A 1 208 ? 5.891 6.068 -0.935 1.00 90.88 208 GLN A CA 1
ATOM 1641 C C . GLN A 1 208 ? 7.384 5.752 -0.912 1.00 90.88 208 GLN A C 1
ATOM 1643 O O . GLN A 1 208 ? 8.063 5.805 -1.936 1.00 90.88 208 GLN A O 1
ATOM 1648 N N . GLU A 1 209 ? 7.886 5.366 0.253 1.00 92.25 209 GLU A N 1
ATOM 1649 C CA . GLU A 1 209 ? 9.271 4.957 0.437 1.00 92.25 209 GLU A CA 1
ATOM 1650 C C . GLU A 1 209 ? 9.618 3.715 -0.406 1.00 92.25 209 GLU A C 1
ATOM 1652 O O . GLU A 1 209 ? 10.734 3.597 -0.908 1.00 92.25 209 GLU A O 1
ATOM 1657 N N . THR A 1 210 ? 8.666 2.799 -0.609 1.00 93.88 210 THR A N 1
ATOM 1658 C CA . THR A 1 210 ? 8.853 1.610 -1.459 1.00 93.88 210 THR A CA 1
ATOM 1659 C C . THR A 1 210 ? 8.952 1.971 -2.946 1.00 93.88 210 THR A C 1
ATOM 1661 O O . THR A 1 210 ? 9.693 1.314 -3.676 1.00 93.88 210 THR A O 1
ATOM 1664 N N . PHE A 1 211 ? 8.281 3.034 -3.411 1.00 92.19 211 PHE A N 1
ATOM 1665 C CA . PHE A 1 211 ? 8.483 3.543 -4.775 1.00 92.19 211 PHE A CA 1
ATOM 1666 C C . PHE A 1 211 ? 9.907 4.054 -4.995 1.00 92.19 211 PHE A C 1
ATOM 1668 O O . PHE A 1 211 ? 10.502 3.738 -6.025 1.00 92.19 211 PHE A O 1
ATOM 1675 N N . GLY A 1 212 ? 10.457 4.796 -4.028 1.00 90.88 212 GLY A N 1
ATOM 1676 C CA . GLY A 1 212 ? 11.842 5.272 -4.082 1.00 90.88 212 GLY A CA 1
ATOM 1677 C C . GLY A 1 212 ? 12.850 4.121 -4.099 1.00 90.88 212 GLY A C 1
ATOM 1678 O O . GLY A 1 212 ? 13.737 4.092 -4.950 1.00 90.88 212 GLY A O 1
ATOM 1679 N N . ASP A 1 213 ? 12.657 3.121 -3.232 1.00 92.56 213 ASP A N 1
ATOM 1680 C CA . ASP A 1 213 ? 13.488 1.909 -3.224 1.00 92.56 213 ASP A CA 1
ATOM 1681 C C . ASP A 1 213 ? 13.417 1.156 -4.563 1.00 92.56 213 ASP A C 1
ATOM 1683 O O . ASP A 1 213 ? 14.424 0.634 -5.042 1.00 92.56 213 ASP A O 1
ATOM 1687 N N . PHE A 1 214 ? 12.229 1.078 -5.172 1.00 94.56 214 PHE A N 1
ATOM 1688 C CA . PHE A 1 214 ? 12.051 0.421 -6.463 1.00 94.56 214 PHE A CA 1
ATOM 1689 C C . PHE A 1 214 ? 12.746 1.181 -7.596 1.00 94.56 214 PHE A C 1
ATOM 1691 O O . PHE A 1 214 ? 13.427 0.559 -8.409 1.00 94.56 214 PHE A O 1
ATOM 1698 N N . GLU A 1 215 ? 12.609 2.508 -7.640 1.00 93.75 215 GLU A N 1
ATOM 1699 C CA . GLU A 1 215 ? 13.315 3.370 -8.595 1.00 93.75 215 GLU A CA 1
ATOM 1700 C C . GLU A 1 215 ? 14.833 3.151 -8.511 1.00 93.75 215 GLU A C 1
ATOM 1702 O O . GLU A 1 215 ? 15.472 2.849 -9.523 1.00 93.75 215 GLU A O 1
ATOM 1707 N N . GLU A 1 216 ? 15.393 3.202 -7.299 1.00 92.88 216 GLU A N 1
ATOM 1708 C CA . GLU A 1 216 ? 16.821 2.988 -7.055 1.00 92.88 216 GLU A CA 1
ATOM 1709 C C . GLU A 1 216 ? 17.267 1.571 -7.452 1.00 92.88 216 GLU A C 1
ATOM 1711 O O . GLU A 1 216 ? 18.318 1.394 -8.076 1.00 92.88 216 GLU A O 1
ATOM 1716 N N . ALA A 1 217 ? 16.464 0.551 -7.130 1.00 92.56 217 ALA A N 1
ATOM 1717 C CA . ALA A 1 217 ? 16.750 -0.835 -7.490 1.00 92.56 217 ALA A CA 1
ATOM 1718 C C . ALA A 1 217 ? 16.750 -1.054 -9.011 1.00 92.56 217 ALA A C 1
ATOM 1720 O O . ALA A 1 217 ? 17.589 -1.799 -9.521 1.00 92.56 217 ALA A O 1
ATOM 1721 N N . VAL A 1 218 ? 15.845 -0.396 -9.743 1.00 94.00 218 VAL A N 1
ATOM 1722 C CA . VAL A 1 218 ? 15.790 -0.450 -11.211 1.00 94.00 218 VAL A CA 1
ATOM 1723 C C . VAL A 1 218 ? 16.986 0.268 -11.831 1.00 94.00 218 VAL A C 1
ATOM 1725 O O . VAL A 1 218 ? 17.592 -0.258 -12.765 1.00 94.00 218 VAL A O 1
ATOM 1728 N N . GLU A 1 219 ? 17.355 1.443 -11.318 1.00 92.62 219 GLU A N 1
ATOM 1729 C CA . GLU A 1 219 ? 18.493 2.208 -11.835 1.00 92.62 219 GLU A CA 1
ATOM 1730 C C . GLU A 1 219 ? 19.819 1.457 -11.633 1.00 92.62 219 GLU A C 1
ATOM 1732 O O . GLU A 1 219 ? 20.625 1.340 -12.562 1.00 92.62 219 GLU A O 1
ATOM 1737 N N . LYS A 1 220 ? 20.023 0.886 -10.438 1.00 90.38 220 LYS A N 1
ATOM 1738 C CA . LYS A 1 220 ? 21.268 0.210 -10.034 1.00 90.38 220 LYS A CA 1
ATOM 1739 C C . LYS A 1 220 ? 21.329 -1.274 -10.392 1.00 90.38 220 LYS A C 1
ATOM 1741 O O . LYS A 1 220 ? 22.303 -1.934 -10.027 1.00 90.38 220 LYS A O 1
ATOM 1746 N N . ASP A 1 221 ? 20.333 -1.813 -11.096 1.00 89.44 221 ASP A N 1
ATOM 1747 C CA . ASP A 1 221 ? 20.309 -3.230 -11.456 1.00 89.44 221 ASP A CA 1
ATOM 1748 C C . ASP A 1 221 ? 21.545 -3.617 -12.288 1.00 89.44 221 ASP A C 1
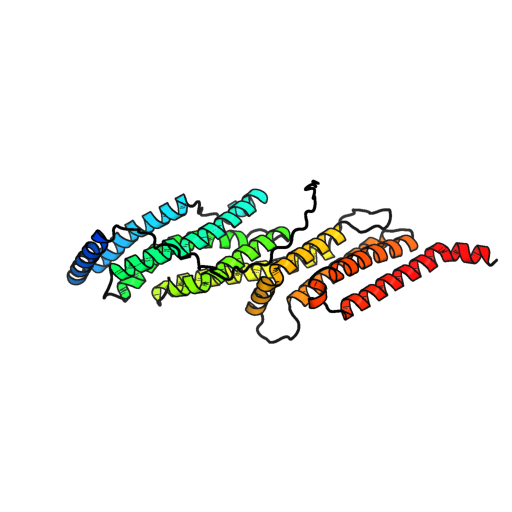ATOM 1750 O O . ASP A 1 221 ? 21.663 -3.307 -13.478 1.00 89.44 221 ASP A O 1
ATOM 1754 N N . ALA A 1 222 ? 22.472 -4.322 -11.640 1.00 79.75 222 ALA A N 1
ATOM 1755 C CA . ALA A 1 222 ? 23.736 -4.771 -12.211 1.00 79.75 222 ALA A CA 1
ATOM 1756 C C . ALA A 1 222 ? 23.671 -6.216 -12.730 1.00 79.75 222 ALA A C 1
ATOM 1758 O O . ALA A 1 222 ? 24.716 -6.807 -13.031 1.00 79.75 222 ALA A O 1
ATOM 1759 N N . THR A 1 223 ? 22.476 -6.818 -12.812 1.00 75.44 223 THR A N 1
ATOM 1760 C CA . THR A 1 223 ? 22.343 -8.194 -13.298 1.00 75.44 223 THR A CA 1
ATOM 1761 C C . THR A 1 223 ? 22.933 -8.326 -14.702 1.00 75.44 223 THR A C 1
ATOM 1763 O O . THR A 1 223 ? 22.520 -7.673 -15.661 1.00 75.44 223 THR A O 1
ATOM 1766 N N . LYS A 1 224 ? 23.940 -9.200 -14.821 1.00 64.75 224 LYS A N 1
ATOM 1767 C CA . LYS A 1 224 ? 24.665 -9.496 -16.067 1.00 64.75 224 LYS A CA 1
ATOM 1768 C C . LYS A 1 224 ? 23.880 -10.437 -16.979 1.00 64.75 224 LYS A C 1
ATOM 1770 O O . LYS A 1 224 ? 24.477 -11.290 -17.633 1.00 64.75 224 LYS A O 1
ATOM 1775 N N . THR A 1 225 ? 22.554 -10.339 -16.991 1.00 62.00 225 THR A N 1
ATOM 1776 C CA . THR A 1 225 ? 21.697 -11.162 -17.847 1.00 62.00 225 THR A CA 1
ATOM 1777 C C . THR A 1 225 ? 21.886 -10.686 -19.286 1.00 62.00 225 THR A C 1
ATOM 1779 O O . THR A 1 225 ? 21.117 -9.888 -19.812 1.00 62.00 225 THR A O 1
ATOM 1782 N N . ALA A 1 226 ? 22.999 -11.098 -19.891 1.00 55.91 226 ALA A N 1
ATOM 1783 C CA . ALA A 1 226 ? 23.437 -10.646 -21.194 1.00 55.91 226 ALA A CA 1
ATOM 1784 C C . ALA A 1 226 ? 22.522 -11.257 -22.248 1.00 55.91 226 ALA A C 1
ATOM 1786 O O . ALA A 1 226 ? 22.618 -12.438 -22.582 1.00 55.91 226 ALA A O 1
ATOM 1787 N N . VAL A 1 227 ? 21.620 -10.438 -22.772 1.00 67.00 227 VAL A N 1
ATOM 1788 C CA . VAL A 1 227 ? 20.806 -10.825 -23.913 1.00 67.00 227 VAL A CA 1
ATOM 1789 C C . VAL A 1 227 ? 21.663 -10.641 -25.167 1.00 67.00 227 VAL A C 1
ATOM 1791 O O . VAL A 1 227 ? 21.770 -9.543 -25.704 1.00 67.00 227 VAL A O 1
ATOM 1794 N N . LEU A 1 228 ? 22.368 -11.689 -25.593 1.00 74.00 228 LEU A N 1
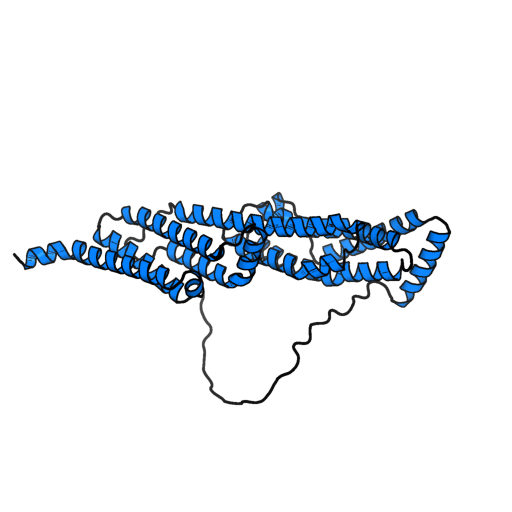ATOM 1795 C CA . LEU A 1 228 ? 23.396 -11.594 -26.644 1.00 74.00 228 LEU A CA 1
ATOM 1796 C C . LEU A 1 228 ? 22.857 -11.156 -28.020 1.00 74.00 228 LEU A C 1
ATOM 1798 O O . LEU A 1 228 ? 23.632 -10.686 -28.844 1.00 74.00 228 LEU A O 1
ATOM 1802 N N . ASP A 1 229 ? 21.554 -11.288 -28.265 1.00 79.75 229 ASP A N 1
ATOM 1803 C CA . ASP A 1 229 ? 20.887 -10.998 -29.542 1.00 79.75 229 ASP A CA 1
ATOM 1804 C C . ASP A 1 229 ? 20.302 -9.573 -29.640 1.00 79.75 229 ASP A C 1
ATOM 1806 O O . ASP A 1 229 ? 19.740 -9.200 -30.670 1.00 79.75 229 ASP A O 1
ATOM 1810 N N . GLY A 1 230 ? 20.416 -8.764 -28.579 1.00 80.44 230 GLY A N 1
ATOM 1811 C CA . GLY A 1 230 ? 19.833 -7.423 -28.534 1.00 80.44 230 GLY A CA 1
ATOM 1812 C C . GLY A 1 230 ? 18.299 -7.404 -28.450 1.00 80.44 230 GLY A C 1
ATOM 1813 O O . GLY A 1 230 ? 17.685 -6.396 -28.809 1.00 80.44 230 GLY A O 1
ATOM 1814 N N . THR A 1 231 ? 17.652 -8.487 -28.002 1.00 90.69 231 THR A N 1
ATOM 1815 C CA . THR A 1 231 ? 16.201 -8.501 -27.751 1.00 90.69 231 THR A CA 1
ATOM 1816 C C . THR A 1 231 ? 15.804 -7.693 -26.502 1.00 90.69 231 THR A C 1
ATOM 1818 O O . THR A 1 231 ? 16.623 -7.037 -25.850 1.00 90.69 231 THR A O 1
ATOM 1821 N N . VAL A 1 232 ? 14.511 -7.702 -26.172 1.00 91.94 232 VAL A N 1
ATOM 1822 C CA . VAL A 1 232 ? 13.975 -7.051 -24.970 1.00 91.94 232 VAL A CA 1
ATOM 1823 C C . VAL A 1 232 ? 14.569 -7.697 -23.714 1.00 91.94 232 VAL A C 1
ATOM 1825 O O . VAL A 1 232 ? 14.483 -8.908 -23.518 1.00 91.94 232 VAL A O 1
ATOM 1828 N N . HIS A 1 233 ? 15.144 -6.878 -22.837 1.00 91.06 233 HIS A N 1
ATOM 1829 C CA . HIS A 1 233 ? 15.736 -7.311 -21.582 1.00 91.06 233 HIS A CA 1
ATOM 1830 C C . HIS A 1 233 ? 14.638 -7.744 -20.588 1.00 91.06 233 HIS A C 1
ATOM 1832 O O . HIS A 1 233 ? 13.610 -7.065 -20.475 1.00 91.06 233 HIS A O 1
ATOM 1838 N N . PRO A 1 234 ? 14.838 -8.821 -19.802 1.00 91.69 234 PRO A N 1
ATOM 1839 C CA . PRO A 1 234 ? 13.865 -9.260 -18.797 1.00 91.69 234 PRO A CA 1
ATOM 1840 C C . PRO A 1 234 ? 13.450 -8.154 -17.814 1.00 91.69 234 PRO A C 1
ATOM 1842 O O . PRO A 1 234 ? 12.261 -7.997 -17.547 1.00 91.69 234 PRO A O 1
ATOM 1845 N N . LEU A 1 235 ? 14.406 -7.329 -17.363 1.00 92.12 235 LEU A N 1
ATOM 1846 C CA . LEU A 1 235 ? 14.145 -6.131 -16.545 1.00 92.12 235 LEU A CA 1
ATOM 1847 C C . LEU A 1 235 ? 13.100 -5.199 -17.177 1.00 92.12 235 LEU A C 1
ATOM 1849 O O . LEU A 1 235 ? 12.195 -4.745 -16.488 1.00 92.12 235 LEU A O 1
ATOM 1853 N N . THR A 1 236 ? 13.178 -4.937 -18.483 1.00 94.06 236 THR A N 1
ATOM 1854 C CA . THR A 1 236 ? 12.216 -4.067 -19.173 1.00 94.06 236 THR A CA 1
ATOM 1855 C C . THR A 1 236 ? 10.812 -4.645 -19.104 1.00 94.06 236 THR A C 1
ATOM 1857 O O . THR A 1 236 ? 9.863 -3.925 -18.812 1.00 94.06 236 THR A O 1
ATOM 1860 N N . SER A 1 237 ? 10.667 -5.953 -19.320 1.00 92.69 237 SER A N 1
ATOM 1861 C CA . SER A 1 237 ? 9.368 -6.618 -19.190 1.00 92.69 237 SER A CA 1
ATOM 1862 C C . SER A 1 237 ? 8.855 -6.600 -17.749 1.00 92.69 237 SER A C 1
ATOM 1864 O O . SER A 1 237 ? 7.673 -6.341 -17.538 1.00 92.69 237 SER A O 1
ATOM 1866 N N . TYR A 1 238 ? 9.739 -6.820 -16.773 1.00 93.31 238 TYR A N 1
ATOM 1867 C CA . TYR A 1 238 ? 9.418 -6.778 -15.348 1.00 93.31 238 TYR A CA 1
ATOM 1868 C C . TYR A 1 238 ? 8.912 -5.398 -14.915 1.00 93.31 238 TYR A C 1
ATOM 1870 O O . TYR A 1 238 ? 7.788 -5.292 -14.435 1.00 93.31 238 TYR A O 1
ATOM 1878 N N . VAL A 1 239 ? 9.680 -4.335 -15.172 1.00 94.75 239 VAL A N 1
ATOM 1879 C CA . VAL A 1 239 ? 9.317 -2.958 -14.797 1.00 94.75 239 VAL A CA 1
ATOM 1880 C C . VAL A 1 239 ? 8.035 -2.513 -15.492 1.00 94.75 239 VAL A C 1
ATOM 1882 O O . VAL A 1 239 ? 7.172 -1.905 -14.870 1.00 94.75 239 VAL A O 1
ATOM 1885 N N . ILE A 1 240 ? 7.858 -2.851 -16.770 1.00 93.38 240 ILE A N 1
ATOM 1886 C CA . ILE A 1 240 ? 6.629 -2.512 -17.491 1.00 93.38 240 ILE A CA 1
ATOM 1887 C C . ILE A 1 240 ? 5.413 -3.248 -16.924 1.00 93.38 240 ILE A C 1
ATOM 1889 O O . ILE A 1 240 ? 4.340 -2.658 -16.846 1.00 93.38 240 ILE A O 1
ATOM 1893 N N . ASN A 1 241 ? 5.549 -4.517 -16.540 1.00 92.12 241 ASN A N 1
ATOM 1894 C CA . ASN A 1 241 ? 4.452 -5.240 -15.899 1.00 92.12 241 ASN A CA 1
ATOM 1895 C C . ASN A 1 241 ? 4.161 -4.688 -14.502 1.00 92.12 241 ASN A C 1
ATOM 1897 O O . ASN A 1 241 ? 2.996 -4.510 -14.174 1.00 92.12 241 ASN A O 1
ATOM 1901 N N . TYR A 1 242 ? 5.195 -4.336 -13.737 1.00 92.81 242 TYR A N 1
ATOM 1902 C CA . TYR A 1 242 ? 5.040 -3.662 -12.451 1.00 92.81 242 TYR A CA 1
ATOM 1903 C C . TYR A 1 242 ? 4.256 -2.358 -12.599 1.00 92.81 242 TYR A C 1
ATOM 1905 O O . TYR A 1 242 ? 3.261 -2.155 -11.916 1.00 92.81 242 TYR A O 1
ATOM 1913 N N . VAL A 1 243 ? 4.642 -1.508 -13.558 1.00 92.00 243 VAL A N 1
ATOM 1914 C CA . VAL A 1 243 ? 3.924 -0.261 -13.833 1.00 92.00 243 VAL A CA 1
ATOM 1915 C C . VAL A 1 243 ? 2.483 -0.532 -14.249 1.00 92.00 243 VAL A C 1
ATOM 1917 O O . VAL A 1 243 ? 1.605 0.154 -13.754 1.00 92.00 243 VAL A O 1
ATOM 1920 N N . LYS A 1 244 ? 2.199 -1.541 -15.084 1.00 89.00 244 LYS A N 1
ATOM 1921 C CA . LYS A 1 244 ? 0.806 -1.904 -15.409 1.00 89.00 244 LYS A CA 1
ATOM 1922 C C . LYS A 1 244 ? -0.009 -2.230 -14.157 1.00 89.00 244 LYS A C 1
ATOM 1924 O O . LYS A 1 244 ? -1.099 -1.694 -14.030 1.00 89.00 244 LYS A O 1
ATOM 1929 N N . PHE A 1 245 ? 0.536 -3.022 -13.234 1.00 90.19 245 PHE A N 1
ATOM 1930 C CA . PHE A 1 245 ? -0.147 -3.323 -11.974 1.00 90.19 245 PHE A CA 1
ATOM 1931 C C . PHE A 1 245 ? -0.360 -2.079 -11.106 1.00 90.19 245 PHE A C 1
ATOM 1933 O O . PHE A 1 245 ? -1.376 -1.978 -10.437 1.00 90.19 245 PHE A O 1
ATOM 1940 N N . LEU A 1 246 ? 0.540 -1.088 -11.139 1.00 91.06 246 LEU A N 1
ATOM 1941 C CA . LEU A 1 246 ? 0.302 0.183 -10.438 1.00 91.06 246 LEU A CA 1
ATOM 1942 C C . LEU A 1 246 ? -0.942 0.916 -10.953 1.00 91.06 246 LEU A C 1
ATOM 1944 O O . LEU A 1 246 ? -1.606 1.595 -10.173 1.00 91.06 246 LEU A O 1
ATOM 1948 N N . PHE A 1 247 ? -1.256 0.794 -12.245 1.00 88.31 247 PHE A N 1
ATOM 1949 C CA . PHE A 1 247 ? -2.441 1.431 -12.819 1.00 88.31 247 PHE A CA 1
ATOM 1950 C C . PHE A 1 247 ? -3.743 0.773 -12.359 1.00 88.31 247 PHE A C 1
ATOM 1952 O O . PHE A 1 247 ? -4.719 1.490 -12.166 1.00 88.31 247 PHE A O 1
ATOM 1959 N N . ASP A 1 248 ? -3.738 -0.523 -12.034 1.00 89.62 248 ASP A N 1
ATOM 1960 C CA . ASP A 1 248 ? -4.897 -1.173 -11.404 1.00 89.62 248 ASP A CA 1
ATOM 1961 C C . ASP A 1 248 ? -5.244 -0.517 -10.043 1.00 89.62 248 ASP A C 1
ATOM 1963 O O . ASP A 1 248 ? -6.405 -0.480 -9.643 1.00 89.62 248 ASP A O 1
ATOM 1967 N N . TYR A 1 249 ? -4.252 0.096 -9.378 1.00 90.94 249 TYR A N 1
ATOM 1968 C CA . TYR A 1 249 ? -4.387 0.851 -8.124 1.00 90.94 249 TYR A CA 1
ATOM 1969 C C . TYR A 1 249 ? -4.421 2.379 -8.318 1.00 90.94 249 TYR A C 1
ATOM 1971 O O . TYR A 1 249 ? -4.190 3.138 -7.372 1.00 90.94 249 TYR A O 1
ATOM 1979 N N . GLN A 1 250 ? -4.697 2.881 -9.528 1.00 89.31 250 GLN A N 1
ATOM 1980 C CA . GLN A 1 250 ? -4.620 4.315 -9.835 1.00 89.31 250 GLN A CA 1
ATOM 1981 C C . GLN A 1 250 ? -5.484 5.181 -8.901 1.00 89.31 250 GLN A C 1
ATOM 1983 O O . GLN A 1 250 ? -5.049 6.255 -8.475 1.00 89.31 250 GLN A O 1
ATOM 1988 N N . SER A 1 251 ? -6.712 4.763 -8.588 1.00 89.44 251 SER A N 1
ATOM 1989 C CA . SER A 1 251 ? -7.617 5.511 -7.701 1.00 89.44 251 SER A CA 1
ATOM 1990 C C . SER A 1 251 ? -7.036 5.634 -6.288 1.00 89.44 251 SER A C 1
ATOM 1992 O O . SER A 1 251 ? -6.949 6.740 -5.748 1.00 89.44 251 SER A O 1
ATOM 1994 N N . THR A 1 252 ? -6.569 4.518 -5.737 1.00 91.56 252 THR A N 1
ATOM 1995 C CA . THR A 1 252 ? -5.951 4.404 -4.414 1.00 91.56 252 THR A CA 1
ATOM 1996 C C . THR A 1 252 ? -4.664 5.204 -4.326 1.00 91.56 252 THR A C 1
ATOM 1998 O O . THR A 1 252 ? -4.491 5.985 -3.393 1.00 91.56 252 THR A O 1
ATOM 2001 N N . LEU A 1 253 ? -3.789 5.100 -5.327 1.00 90.62 253 LEU A N 1
ATOM 2002 C CA . LEU A 1 253 ? -2.536 5.850 -5.377 1.00 90.62 253 LEU A CA 1
ATOM 2003 C C . LEU A 1 253 ? -2.773 7.359 -5.472 1.00 90.62 253 LEU A C 1
ATOM 2005 O O . LEU A 1 253 ? -2.106 8.124 -4.782 1.00 90.62 253 LEU A O 1
ATOM 2009 N N . ASN A 1 254 ? -3.759 7.807 -6.253 1.00 88.44 254 ASN A N 1
ATOM 2010 C CA . ASN A 1 254 ? -4.114 9.228 -6.299 1.00 88.44 254 ASN A CA 1
ATOM 2011 C C . ASN A 1 254 ? -4.617 9.742 -4.941 1.00 88.44 254 ASN A C 1
ATOM 2013 O O . ASN A 1 254 ? -4.297 10.864 -4.556 1.00 88.44 254 ASN A O 1
ATOM 2017 N N . GLN A 1 255 ? -5.389 8.944 -4.199 1.00 88.00 255 GLN A N 1
ATOM 2018 C CA . GLN A 1 255 ? -5.805 9.305 -2.839 1.00 88.00 255 GLN A CA 1
ATOM 2019 C C . GLN A 1 255 ? -4.632 9.293 -1.855 1.00 88.00 255 GLN A C 1
ATOM 2021 O O . GLN A 1 255 ? -4.560 10.154 -0.982 1.00 88.00 255 GLN A O 1
ATOM 2026 N N . LEU A 1 256 ? -3.718 8.335 -2.009 1.00 89.62 256 LEU A N 1
ATOM 2027 C CA . LEU A 1 256 ? -2.513 8.209 -1.202 1.00 89.62 256 LEU A CA 1
ATOM 2028 C C . LEU A 1 256 ? -1.620 9.434 -1.364 1.00 89.62 256 LEU A C 1
ATOM 2030 O O . LEU A 1 256 ? -1.243 10.037 -0.367 1.00 89.62 256 LEU A O 1
ATOM 2034 N N . PHE A 1 257 ? -1.328 9.860 -2.593 1.00 85.12 257 PHE A N 1
ATOM 2035 C CA . PHE A 1 257 ? -0.481 11.033 -2.821 1.00 85.12 257 PHE A CA 1
ATOM 2036 C C . PHE A 1 257 ? -1.115 12.334 -2.308 1.00 85.12 257 PHE A C 1
ATOM 2038 O O . PHE A 1 257 ? -0.421 13.136 -1.685 1.00 85.12 257 PHE A O 1
ATOM 2045 N N . ARG A 1 258 ? -2.440 12.494 -2.433 1.00 82.44 258 ARG A N 1
ATOM 2046 C CA . ARG A 1 258 ? -3.163 13.663 -1.898 1.00 82.44 258 ARG A CA 1
ATOM 2047 C C . ARG A 1 258 ? -3.024 13.848 -0.386 1.00 82.44 258 ARG A C 1
ATOM 2049 O O . ARG A 1 258 ? -3.106 14.976 0.080 1.00 82.44 258 ARG A O 1
ATOM 2056 N N . GLU A 1 259 ? -2.825 12.781 0.389 1.00 72.31 259 GLU A N 1
ATOM 2057 C CA . GLU A 1 259 ? -2.644 12.900 1.847 1.00 72.31 259 GLU A CA 1
ATOM 2058 C C . GLU A 1 259 ? -1.321 13.553 2.253 1.00 72.31 259 GLU A C 1
ATOM 2060 O O . GLU A 1 259 ? -1.206 14.051 3.373 1.00 72.31 259 GLU A O 1
ATOM 2065 N N . PHE A 1 260 ? -0.331 13.550 1.360 1.00 68.25 260 PHE A N 1
ATOM 2066 C CA . PHE A 1 260 ? 1.017 14.061 1.619 1.00 68.25 260 PHE A CA 1
ATOM 2067 C C . PHE A 1 260 ? 1.319 15.339 0.828 1.00 68.25 260 PHE A C 1
ATOM 2069 O O . PHE A 1 260 ? 2.310 16.017 1.098 1.00 68.25 260 PHE A O 1
ATOM 2076 N N . GLU A 1 261 ? 0.451 15.709 -0.113 1.00 65.88 261 GLU A N 1
ATOM 2077 C CA . GLU A 1 261 ? 0.529 16.969 -0.840 1.00 65.88 261 GLU A CA 1
ATOM 2078 C C . GLU A 1 261 ? 0.049 18.130 0.046 1.00 65.88 261 GLU A C 1
ATOM 2080 O O . GLU A 1 261 ? -1.130 18.275 0.356 1.00 65.88 261 GLU A O 1
ATOM 2085 N N . THR A 1 262 ? 0.978 19.005 0.436 1.00 50.88 262 THR A N 1
ATOM 2086 C CA . THR A 1 262 ? 0.687 20.284 1.114 1.00 50.88 262 THR A CA 1
ATOM 2087 C C . THR A 1 262 ? 0.568 21.469 0.144 1.00 50.88 262 THR A C 1
ATOM 2089 O O . THR A 1 262 ? 0.575 22.623 0.568 1.00 50.88 262 THR A O 1
ATOM 2092 N N . GLY A 1 263 ? 0.417 21.228 -1.162 1.00 47.31 263 GLY A N 1
ATOM 2093 C CA . GLY A 1 263 ? 0.314 22.296 -2.157 1.00 47.31 263 GLY A CA 1
ATOM 2094 C C . GLY A 1 263 ? -0.164 21.791 -3.513 1.00 47.31 263 GLY A C 1
ATOM 2095 O O . GLY A 1 263 ? 0.266 20.738 -3.969 1.00 47.31 263 GLY A O 1
ATOM 2096 N N . GLY A 1 264 ? -1.076 22.546 -4.133 1.00 47.38 264 GLY A N 1
ATOM 2097 C CA . GLY A 1 264 ? -1.763 22.198 -5.377 1.00 47.38 264 GLY A CA 1
ATOM 2098 C C . GLY A 1 264 ? -0.864 22.199 -6.611 1.00 47.38 264 GLY A C 1
ATOM 2099 O O . GLY A 1 264 ? -0.919 23.129 -7.415 1.00 47.38 264 GLY A O 1
ATOM 2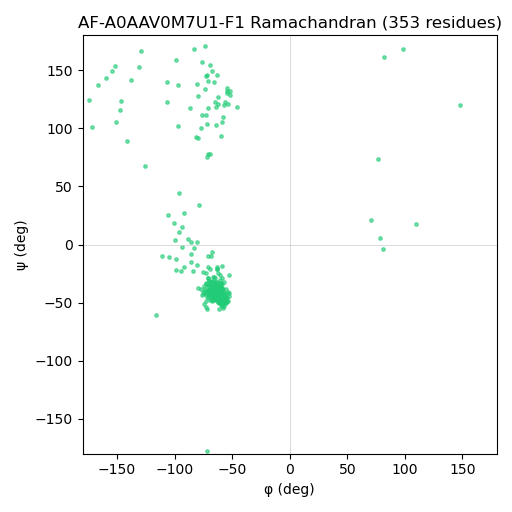100 N N . GLU A 1 265 ? -0.068 21.149 -6.792 1.00 50.31 265 GLU A N 1
ATOM 2101 C CA . GLU A 1 265 ? 0.589 20.894 -8.069 1.00 50.31 265 GLU A CA 1
ATOM 2102 C C . GLU A 1 265 ? -0.387 20.244 -9.058 1.00 50.31 265 GLU A C 1
ATOM 2104 O O . GLU A 1 265 ? -1.037 19.236 -8.797 1.00 50.31 265 GLU A O 1
ATOM 2109 N N . THR A 1 266 ? -0.474 20.846 -10.242 1.00 52.72 266 THR A N 1
ATOM 2110 C CA . THR A 1 266 ? -1.308 20.431 -11.380 1.00 52.72 266 THR A CA 1
ATOM 2111 C C . THR A 1 266 ? -0.879 19.111 -12.032 1.00 52.72 266 THR A C 1
ATOM 2113 O O . THR A 1 266 ? -1.568 18.631 -12.931 1.00 52.72 266 THR A O 1
ATOM 2116 N N . VAL A 1 267 ? 0.252 18.526 -11.625 1.00 59.88 267 VAL A N 1
ATOM 2117 C CA . VAL A 1 267 ? 0.799 17.288 -12.197 1.00 59.88 267 VAL A CA 1
ATOM 2118 C C . VAL A 1 267 ? 0.580 16.146 -11.213 1.00 59.88 267 VAL A C 1
ATOM 2120 O O . VAL A 1 267 ? 1.045 16.204 -10.081 1.00 59.88 267 VAL A O 1
ATOM 2123 N N . SER A 1 268 ? -0.112 15.090 -11.651 1.00 78.25 268 SER A N 1
ATOM 2124 C CA . SER A 1 268 ? -0.338 13.897 -10.826 1.00 78.25 268 SER A CA 1
ATOM 2125 C C . SER A 1 268 ? 1.000 13.313 -10.346 1.00 78.25 268 SER A C 1
ATOM 2127 O O . SER A 1 268 ? 1.841 12.947 -11.168 1.00 78.25 268 SER A O 1
ATOM 2129 N N . GLN A 1 269 ? 1.197 13.173 -9.030 1.00 83.62 269 GLN A N 1
ATOM 2130 C CA . GLN A 1 269 ? 2.392 12.531 -8.452 1.00 83.62 269 GLN A CA 1
ATOM 2131 C C . GLN A 1 269 ? 2.594 11.103 -8.964 1.00 83.62 269 GLN A C 1
ATOM 2133 O O . GLN A 1 269 ? 3.728 10.674 -9.174 1.00 83.62 269 GLN A O 1
ATOM 2138 N N . LEU A 1 270 ? 1.505 10.387 -9.263 1.00 86.62 270 LEU A N 1
ATOM 2139 C CA . LEU A 1 270 ? 1.575 9.082 -9.916 1.00 86.62 270 LEU A CA 1
ATOM 2140 C C . LEU A 1 270 ? 2.276 9.177 -11.280 1.00 86.62 270 LEU A C 1
ATOM 2142 O O . LEU A 1 270 ? 3.053 8.290 -11.638 1.00 86.62 270 LEU A O 1
ATOM 2146 N N . ALA A 1 271 ? 2.051 10.264 -12.027 1.00 87.69 271 ALA A N 1
ATOM 2147 C CA . ALA A 1 271 ? 2.724 10.512 -13.299 1.00 87.69 271 ALA A CA 1
ATOM 2148 C C . ALA A 1 271 ? 4.215 10.752 -13.070 1.00 87.69 271 ALA A C 1
ATOM 2150 O O . ALA A 1 271 ? 5.040 10.144 -13.749 1.00 87.69 271 ALA A O 1
ATOM 2151 N N . THR A 1 272 ? 4.561 11.564 -12.068 1.00 89.06 272 THR A N 1
ATOM 2152 C CA . THR A 1 272 ? 5.949 11.840 -11.678 1.00 89.06 272 THR A CA 1
ATOM 2153 C C . THR A 1 272 ? 6.695 10.561 -11.299 1.00 89.06 272 THR A C 1
ATOM 2155 O O . THR A 1 272 ? 7.757 10.288 -11.860 1.00 89.06 272 THR A O 1
ATOM 2158 N N . VAL A 1 273 ? 6.131 9.737 -10.411 1.00 90.62 273 VAL A N 1
ATOM 2159 C CA . VAL A 1 273 ? 6.719 8.452 -9.995 1.00 90.62 273 VAL A CA 1
ATOM 2160 C C . VAL A 1 273 ? 6.861 7.507 -11.190 1.00 90.62 273 VAL A C 1
ATOM 2162 O O . VAL A 1 273 ? 7.926 6.930 -11.404 1.00 90.62 273 VAL A O 1
ATOM 2165 N N . THR A 1 274 ? 5.829 7.400 -12.031 1.00 91.19 274 THR A N 1
ATOM 2166 C CA . THR A 1 274 ? 5.880 6.562 -13.238 1.00 91.19 274 THR A CA 1
ATOM 2167 C C . THR A 1 274 ? 6.972 7.032 -14.202 1.00 91.19 274 THR A C 1
ATOM 2169 O O . THR A 1 274 ? 7.727 6.214 -14.726 1.00 91.19 274 THR A O 1
ATOM 2172 N N . MET A 1 275 ? 7.103 8.344 -14.425 1.00 91.12 275 MET A N 1
ATOM 2173 C CA . MET A 1 275 ? 8.156 8.909 -15.273 1.00 91.12 275 MET A CA 1
ATOM 2174 C C . MET A 1 275 ? 9.549 8.622 -14.717 1.00 91.12 275 MET A C 1
ATOM 2176 O O . MET A 1 275 ? 10.429 8.249 -15.492 1.00 91.12 275 MET A O 1
ATOM 2180 N N . ARG A 1 276 ? 9.745 8.741 -13.400 1.00 93.12 276 ARG A N 1
ATOM 2181 C CA . ARG A 1 276 ? 11.020 8.434 -12.741 1.00 93.12 276 ARG A CA 1
ATOM 2182 C C . ARG A 1 276 ? 11.416 6.970 -12.896 1.00 93.12 276 ARG A C 1
ATOM 2184 O O . ARG A 1 276 ? 12.512 6.698 -13.373 1.00 93.12 276 ARG A O 1
ATOM 2191 N N . ILE A 1 277 ? 10.499 6.033 -12.645 1.00 94.38 277 ILE A N 1
ATOM 2192 C CA . ILE A 1 277 ? 10.733 4.594 -12.863 1.00 94.38 277 ILE A CA 1
ATOM 2193 C C . ILE A 1 277 ? 11.100 4.312 -14.331 1.00 94.38 277 ILE A C 1
ATOM 2195 O O . ILE A 1 277 ? 12.041 3.571 -14.624 1.00 94.38 277 ILE A O 1
ATOM 2199 N N . MET A 1 278 ? 10.377 4.921 -15.277 1.00 93.38 278 MET A N 1
ATOM 2200 C CA . MET A 1 278 ? 10.649 4.765 -16.712 1.00 93.38 278 MET A CA 1
ATOM 2201 C C . MET A 1 278 ? 12.000 5.367 -17.120 1.00 93.38 278 MET A C 1
ATOM 2203 O O . MET A 1 278 ? 12.655 4.838 -18.019 1.00 93.38 278 MET A O 1
ATOM 2207 N N . GLN A 1 279 ? 12.415 6.463 -16.485 1.00 94.25 279 GLN A N 1
ATOM 2208 C CA . GLN A 1 279 ? 13.711 7.098 -16.708 1.00 94.25 279 GLN A CA 1
ATOM 2209 C C . GLN A 1 279 ? 14.848 6.259 -16.111 1.00 94.25 279 GLN A C 1
ATOM 2211 O O . GLN A 1 279 ? 15.829 6.009 -16.806 1.00 94.25 279 GLN A O 1
ATOM 2216 N N . ALA A 1 280 ? 14.690 5.759 -14.883 1.00 95.62 280 ALA A N 1
ATOM 2217 C CA . ALA A 1 280 ? 15.623 4.843 -14.227 1.00 95.62 280 ALA A CA 1
ATOM 2218 C C . ALA A 1 280 ? 15.873 3.594 -15.085 1.00 95.62 280 ALA A C 1
ATOM 2220 O O . ALA A 1 280 ? 17.021 3.218 -15.332 1.00 95.62 280 ALA A O 1
ATOM 2221 N N . LEU A 1 281 ? 14.804 3.007 -15.638 1.00 95.31 281 LEU A N 1
ATOM 2222 C CA . LEU A 1 281 ? 14.910 1.884 -16.568 1.00 95.31 281 LEU A CA 1
ATOM 2223 C C . LEU A 1 281 ? 15.707 2.254 -17.828 1.00 95.31 281 LEU A C 1
ATOM 2225 O O . LEU A 1 281 ? 16.552 1.476 -18.264 1.00 95.31 281 LEU A O 1
ATOM 2229 N N . GLN A 1 282 ? 15.466 3.426 -18.420 1.00 93.69 282 GLN A N 1
ATOM 2230 C CA . GLN A 1 282 ? 16.204 3.875 -19.608 1.00 93.69 282 GLN A CA 1
ATOM 2231 C C . GLN A 1 282 ? 17.688 4.103 -19.320 1.00 93.69 282 GLN A C 1
ATOM 2233 O O . GLN A 1 282 ? 18.525 3.640 -20.093 1.00 93.69 282 GLN A O 1
ATOM 2238 N N . THR A 1 283 ? 18.019 4.756 -18.206 1.00 94.00 283 THR A N 1
ATOM 2239 C CA . THR A 1 283 ? 19.406 4.963 -17.764 1.00 94.00 283 THR A CA 1
ATOM 2240 C C . THR A 1 283 ? 20.116 3.626 -17.551 1.00 94.00 283 THR A C 1
ATOM 2242 O O . THR A 1 283 ? 21.237 3.433 -18.030 1.00 94.00 283 THR A O 1
ATOM 2245 N N . ASN A 1 284 ? 19.449 2.663 -16.906 1.00 94.12 284 ASN A N 1
ATOM 2246 C CA . ASN A 1 284 ? 19.993 1.321 -16.709 1.00 94.12 284 ASN A CA 1
ATOM 2247 C C . ASN A 1 284 ? 20.236 0.598 -18.046 1.00 94.12 284 ASN A C 1
ATOM 2249 O O . ASN A 1 284 ? 21.305 0.023 -18.265 1.00 94.12 284 ASN A O 1
ATOM 2253 N N . LEU A 1 285 ? 19.274 0.666 -18.973 1.00 93.00 285 LEU A N 1
ATOM 2254 C CA . LEU A 1 285 ? 19.399 0.074 -20.307 1.00 93.00 285 LEU A CA 1
ATOM 2255 C C . LEU A 1 285 ? 20.521 0.718 -21.129 1.00 93.00 285 LEU A C 1
ATOM 2257 O O . LEU A 1 285 ? 21.260 -0.011 -21.789 1.00 93.00 285 LEU A O 1
ATOM 2261 N N . ASP A 1 286 ? 20.698 2.040 -21.067 1.00 91.50 286 ASP A N 1
ATOM 2262 C CA . ASP A 1 286 ? 21.833 2.730 -21.695 1.00 91.50 286 ASP A CA 1
ATOM 2263 C C . ASP A 1 286 ? 23.164 2.216 -21.134 1.00 91.50 286 ASP A C 1
ATOM 2265 O O . ASP A 1 286 ? 24.054 1.826 -21.896 1.00 91.50 286 ASP A O 1
ATOM 2269 N N . GLY A 1 287 ? 23.269 2.104 -19.806 1.00 90.94 287 GLY A N 1
ATOM 2270 C CA . GLY A 1 287 ? 24.425 1.515 -19.130 1.00 90.94 287 GLY A CA 1
ATOM 2271 C C . GLY A 1 287 ? 24.725 0.086 -19.595 1.00 90.94 287 GLY A C 1
ATOM 2272 O O . GLY A 1 287 ? 25.869 -0.230 -19.925 1.00 90.94 287 GLY A O 1
ATOM 2273 N N . LYS A 1 288 ? 23.701 -0.769 -19.693 1.00 89.31 288 LYS A N 1
ATOM 2274 C CA . LYS A 1 288 ? 23.838 -2.159 -20.167 1.00 89.31 288 LYS A CA 1
ATOM 2275 C C . LYS A 1 288 ? 24.190 -2.250 -21.649 1.00 89.31 288 LYS A C 1
ATOM 2277 O O . LYS A 1 288 ? 24.980 -3.106 -22.038 1.00 89.31 288 LYS A O 1
ATOM 2282 N N . SER A 1 289 ? 23.671 -1.343 -22.472 1.00 89.75 289 SER A N 1
ATOM 2283 C CA . SER A 1 289 ? 23.918 -1.322 -23.918 1.00 89.75 289 SER A CA 1
ATOM 2284 C C . SER A 1 289 ? 25.399 -1.099 -24.274 1.00 89.75 289 SER A C 1
ATOM 2286 O O . SER A 1 289 ? 25.868 -1.553 -25.320 1.00 89.75 289 SER A O 1
ATOM 2288 N N . LYS A 1 290 ? 26.171 -0.474 -23.375 1.00 89.25 290 LYS A N 1
ATOM 2289 C CA . LYS A 1 290 ? 27.621 -0.248 -23.526 1.00 89.25 290 LYS A CA 1
ATOM 2290 C C . LYS A 1 290 ? 28.458 -1.524 -23.386 1.00 89.25 290 LYS A C 1
ATOM 2292 O O . LYS A 1 290 ? 29.651 -1.497 -23.667 1.00 89.25 290 LYS A O 1
ATOM 2297 N N . GLN A 1 291 ? 27.860 -2.637 -22.957 1.00 86.38 291 GLN A N 1
ATOM 2298 C CA . GLN A 1 291 ? 28.547 -3.928 -22.842 1.00 86.38 291 GLN A CA 1
ATOM 2299 C C . GLN A 1 291 ? 28.664 -4.660 -24.190 1.00 86.38 291 GLN A C 1
ATOM 2301 O O . GLN A 1 291 ? 29.489 -5.566 -24.326 1.00 86.38 291 GLN A O 1
ATOM 2306 N N . TYR A 1 292 ? 27.866 -4.282 -25.195 1.00 86.94 292 TYR A N 1
ATOM 2307 C CA . TYR A 1 292 ? 27.982 -4.846 -26.537 1.00 86.94 292 TYR A CA 1
ATOM 2308 C C . TYR A 1 292 ? 29.220 -4.295 -27.249 1.00 86.94 292 TYR A C 1
ATOM 2310 O O . TYR A 1 292 ? 29.475 -3.094 -27.255 1.00 86.94 292 TYR A O 1
ATOM 2318 N N . LYS A 1 293 ? 29.985 -5.190 -27.885 1.00 86.50 293 LYS A N 1
ATOM 2319 C CA . LYS A 1 293 ? 31.151 -4.809 -28.701 1.00 86.50 293 LYS A CA 1
ATOM 2320 C C . LYS A 1 293 ? 30.744 -4.199 -30.042 1.00 86.50 293 LYS A C 1
ATOM 2322 O O . LYS A 1 293 ? 31.431 -3.319 -30.548 1.00 86.50 293 LYS A O 1
ATOM 2327 N N . ASP A 1 294 ? 29.658 -4.702 -30.626 1.00 88.88 294 ASP A N 1
ATOM 2328 C CA . ASP A 1 294 ? 29.109 -4.179 -31.872 1.00 88.88 294 ASP A CA 1
ATOM 2329 C C . ASP A 1 294 ? 28.157 -3.015 -31.581 1.00 88.88 294 ASP A C 1
ATOM 2331 O O . ASP A 1 294 ? 27.111 -3.180 -30.952 1.00 88.88 294 ASP A O 1
ATOM 2335 N N . GLN A 1 295 ? 28.511 -1.837 -32.086 1.00 89.38 295 GLN A N 1
ATOM 2336 C CA . GLN A 1 295 ? 27.715 -0.626 -31.939 1.00 89.38 295 GLN A CA 1
ATOM 2337 C C . GLN A 1 295 ? 26.358 -0.724 -32.658 1.00 89.38 295 GLN A C 1
ATOM 2339 O O . GLN A 1 295 ? 25.384 -0.116 -32.210 1.00 89.38 295 GLN A O 1
ATOM 2344 N N . ALA A 1 296 ? 26.245 -1.499 -33.744 1.00 90.81 296 ALA A N 1
ATOM 2345 C CA . ALA A 1 296 ? 24.947 -1.748 -34.367 1.00 90.81 296 ALA A CA 1
ATOM 2346 C C . ALA A 1 296 ? 24.027 -2.501 -33.388 1.00 90.81 296 ALA A C 1
ATOM 2348 O O . ALA A 1 296 ? 22.879 -2.102 -33.176 1.00 90.81 296 ALA A O 1
ATOM 2349 N N . LEU A 1 297 ? 24.555 -3.517 -32.706 1.00 91.31 297 LEU A N 1
ATOM 2350 C CA . LEU A 1 297 ? 23.815 -4.293 -31.714 1.00 91.31 297 LEU A CA 1
ATOM 2351 C C . LEU A 1 297 ? 23.386 -3.453 -30.497 1.00 91.31 297 LEU A C 1
ATOM 2353 O O . LEU A 1 297 ? 22.254 -3.599 -30.036 1.00 91.31 297 LEU A O 1
ATOM 2357 N N . THR A 1 298 ? 24.215 -2.506 -30.040 1.00 92.31 298 THR A N 1
ATOM 2358 C CA . THR A 1 298 ? 23.839 -1.510 -29.014 1.00 92.31 298 THR A CA 1
ATOM 2359 C C . THR A 1 298 ? 22.574 -0.741 -29.408 1.00 92.31 298 THR A C 1
ATOM 2361 O O . THR A 1 298 ? 21.635 -0.621 -28.618 1.00 92.31 298 THR A O 1
ATOM 2364 N N . HIS A 1 299 ? 22.516 -0.231 -30.642 1.00 93.94 299 HIS A N 1
ATOM 2365 C CA . HIS A 1 299 ? 21.355 0.524 -31.117 1.00 93.94 299 HIS A CA 1
ATOM 2366 C C . HIS A 1 299 ? 20.125 -0.358 -31.337 1.00 93.94 299 HIS A C 1
ATOM 2368 O O . HIS A 1 299 ? 19.016 0.078 -31.031 1.00 93.94 299 HIS A O 1
ATOM 2374 N N . LEU A 1 300 ? 20.304 -1.596 -31.806 1.00 93.81 300 LEU A N 1
ATOM 2375 C CA . LEU A 1 300 ? 19.220 -2.575 -31.929 1.00 93.81 300 LEU A CA 1
ATOM 2376 C C . LEU A 1 300 ? 18.602 -2.899 -30.560 1.00 93.81 300 LEU A C 1
ATOM 2378 O O . LEU A 1 300 ? 17.380 -2.861 -30.412 1.00 93.81 300 LEU A O 1
ATOM 2382 N N . PHE A 1 301 ? 19.441 -3.122 -29.547 1.00 93.88 301 PHE A N 1
ATOM 2383 C CA . PHE A 1 301 ? 19.013 -3.367 -28.171 1.00 93.88 301 PHE A CA 1
ATOM 2384 C C . PHE A 1 301 ? 18.195 -2.205 -27.596 1.00 93.88 301 PHE A C 1
ATOM 2386 O O . PHE A 1 301 ? 17.074 -2.410 -27.119 1.00 93.88 301 PHE A O 1
ATOM 2393 N N . LEU A 1 302 ? 18.714 -0.976 -27.673 1.00 94.94 302 LEU A N 1
ATOM 2394 C CA . LEU A 1 302 ? 18.005 0.209 -27.177 1.00 94.94 302 LEU A CA 1
ATOM 2395 C C . LEU A 1 302 ? 16.696 0.442 -27.939 1.00 94.94 302 LEU A C 1
ATOM 2397 O O . LEU A 1 302 ? 15.660 0.697 -27.325 1.00 94.94 302 LEU A O 1
ATOM 2401 N N . MET A 1 303 ? 16.711 0.276 -29.266 1.00 95.75 303 MET A N 1
ATOM 2402 C CA . MET A 1 303 ? 15.512 0.369 -30.097 1.00 95.75 303 MET A CA 1
ATOM 2403 C C . MET A 1 303 ? 14.435 -0.619 -29.635 1.00 95.75 303 MET A C 1
ATOM 2405 O O . MET A 1 303 ? 13.297 -0.205 -29.416 1.00 95.75 303 MET A O 1
ATOM 2409 N N . ASN A 1 304 ? 14.780 -1.898 -29.459 1.00 95.62 304 ASN A N 1
ATOM 2410 C CA . ASN A 1 304 ? 13.831 -2.947 -29.081 1.00 95.62 304 ASN A CA 1
ATOM 2411 C C . ASN A 1 304 ? 13.207 -2.691 -27.704 1.00 95.62 304 ASN A C 1
ATOM 2413 O O . ASN A 1 304 ? 11.986 -2.777 -27.550 1.00 95.62 304 ASN A O 1
ATOM 2417 N N . ASN A 1 305 ? 14.024 -2.327 -26.715 1.00 95.44 305 ASN A N 1
ATOM 2418 C CA . ASN A 1 305 ? 13.554 -2.094 -25.351 1.00 95.44 305 ASN A CA 1
ATOM 2419 C C . ASN A 1 305 ? 12.690 -0.831 -25.242 1.00 95.44 305 ASN A C 1
ATOM 2421 O O . ASN A 1 305 ? 11.579 -0.900 -24.717 1.00 95.44 305 ASN A O 1
ATOM 2425 N N . ILE A 1 306 ? 13.131 0.298 -25.807 1.00 95.62 306 ILE A N 1
ATOM 2426 C CA . ILE A 1 306 ? 12.342 1.541 -25.791 1.00 95.62 306 ILE A CA 1
ATOM 2427 C C . ILE A 1 306 ? 11.057 1.360 -26.612 1.00 95.62 306 ILE A C 1
ATOM 2429 O O . ILE A 1 306 ? 9.986 1.808 -26.201 1.00 95.62 306 ILE A O 1
ATOM 2433 N N . HIS A 1 307 ? 11.111 0.639 -27.738 1.00 95.88 307 HIS A N 1
ATOM 2434 C CA . HIS A 1 307 ? 9.911 0.306 -28.504 1.00 95.88 307 HIS A CA 1
ATOM 2435 C C . HIS A 1 307 ? 8.921 -0.522 -27.679 1.00 95.88 307 HIS A C 1
ATOM 2437 O O . HIS A 1 307 ? 7.720 -0.240 -27.700 1.00 95.88 307 HIS A O 1
ATOM 2443 N N . TYR A 1 308 ? 9.406 -1.516 -26.931 1.00 95.56 308 TYR A N 1
ATOM 2444 C CA . TYR A 1 308 ? 8.573 -2.320 -26.043 1.00 95.56 308 TYR A CA 1
ATOM 2445 C C . TYR A 1 308 ? 7.910 -1.470 -24.951 1.00 95.56 308 TYR A C 1
ATOM 2447 O O . TYR A 1 308 ? 6.704 -1.614 -24.720 1.00 95.56 308 TYR A O 1
ATOM 2455 N N . MET A 1 309 ? 8.652 -0.539 -24.340 1.00 94.56 309 MET A N 1
ATOM 2456 C CA . MET A 1 309 ? 8.111 0.416 -23.365 1.00 94.56 309 MET A CA 1
ATOM 2457 C C . MET A 1 309 ? 6.990 1.261 -23.983 1.00 94.56 309 MET A C 1
ATOM 2459 O O . MET A 1 309 ? 5.866 1.260 -23.485 1.00 94.56 309 MET A O 1
ATOM 2463 N N . VAL A 1 310 ? 7.251 1.903 -25.128 1.00 93.88 310 VAL A N 1
ATOM 2464 C CA . VAL A 1 310 ? 6.273 2.744 -25.842 1.00 93.88 310 VAL A CA 1
ATOM 2465 C C . VAL A 1 310 ? 5.026 1.956 -26.235 1.00 93.88 310 VAL A C 1
ATOM 2467 O O . VAL A 1 310 ? 3.901 2.431 -26.067 1.00 93.88 310 VAL A O 1
ATOM 2470 N N . ARG A 1 311 ? 5.207 0.747 -26.776 1.00 94.19 311 ARG A N 1
ATOM 2471 C CA . ARG A 1 311 ? 4.100 -0.126 -27.178 1.00 94.19 311 ARG A CA 1
ATOM 2472 C C . ARG A 1 311 ? 3.248 -0.531 -25.982 1.00 94.19 311 ARG A C 1
ATOM 2474 O O . ARG A 1 311 ? 2.033 -0.639 -26.139 1.00 94.19 311 ARG A O 1
ATOM 2481 N N . SER A 1 312 ? 3.875 -0.769 -24.836 1.00 91.31 312 SER A N 1
ATOM 2482 C CA . SER A 1 312 ? 3.188 -1.170 -23.612 1.00 91.31 312 SER A CA 1
ATOM 2483 C C . SER A 1 312 ? 2.408 -0.013 -23.002 1.00 91.31 312 SER A C 1
ATOM 2485 O O . SER A 1 312 ? 1.215 -0.178 -22.786 1.00 91.31 312 SER A O 1
ATOM 2487 N N . VAL A 1 313 ? 3.027 1.165 -22.850 1.00 88.88 313 VAL A N 1
ATOM 2488 C CA . VAL A 1 313 ? 2.359 2.380 -22.344 1.00 88.88 313 VAL A CA 1
ATOM 2489 C C . VAL A 1 313 ? 1.151 2.743 -23.204 1.00 88.88 313 VAL A C 1
ATOM 2491 O O . VAL A 1 313 ? 0.076 3.002 -22.681 1.00 88.88 313 VAL A O 1
ATOM 2494 N N . ARG A 1 314 ? 1.277 2.674 -24.537 1.00 89.00 314 ARG A N 1
ATOM 2495 C CA . ARG A 1 314 ? 0.171 2.978 -25.464 1.00 89.00 314 ARG A CA 1
ATOM 2496 C C . ARG A 1 314 ? -1.030 2.033 -25.325 1.00 89.00 314 ARG A C 1
ATOM 2498 O O . ARG A 1 314 ? -2.101 2.353 -25.825 1.00 89.00 314 ARG A O 1
ATOM 2505 N N . ARG A 1 315 ? -0.837 0.841 -24.757 1.00 86.94 315 ARG A N 1
ATOM 2506 C CA . ARG A 1 315 ? -1.874 -0.189 -24.590 1.00 86.94 315 ARG A CA 1
ATOM 2507 C C . ARG A 1 315 ? -2.476 -0.207 -23.181 1.00 86.94 315 ARG A C 1
ATOM 2509 O O . ARG A 1 315 ? -3.270 -1.095 -22.906 1.00 86.94 315 ARG A O 1
ATOM 2516 N N . SER A 1 316 ? -2.074 0.715 -22.313 1.00 85.31 316 SER A N 1
ATOM 2517 C CA . SER A 1 316 ? -2.500 0.796 -20.915 1.00 85.31 316 SER A CA 1
ATOM 2518 C C . SER A 1 316 ? -2.993 2.199 -20.576 1.00 85.31 316 SER A C 1
ATOM 2520 O O . SER A 1 316 ? -2.668 3.153 -21.284 1.00 85.31 316 SER A O 1
ATOM 2522 N N . GLU A 1 317 ? -3.665 2.330 -19.436 1.00 81.56 317 GLU A N 1
ATOM 2523 C CA . GLU A 1 317 ? -4.124 3.606 -18.862 1.00 81.56 317 GLU A CA 1
ATOM 2524 C C . GLU A 1 317 ? -2.970 4.589 -18.585 1.00 81.56 317 GLU A C 1
ATOM 2526 O O . GLU A 1 317 ? -3.153 5.804 -18.580 1.00 81.56 317 GLU A O 1
ATOM 2531 N N . ALA A 1 318 ? -1.731 4.084 -18.513 1.00 80.31 318 ALA A N 1
ATOM 2532 C CA . ALA A 1 318 ? -0.521 4.902 -18.477 1.00 80.31 318 ALA A CA 1
ATOM 2533 C C . ALA A 1 318 ? -0.409 5.922 -19.618 1.00 80.31 318 ALA A C 1
ATOM 2535 O O . ALA A 1 318 ? 0.266 6.939 -19.455 1.00 80.31 318 ALA A O 1
ATOM 2536 N N . LYS A 1 319 ? -1.047 5.673 -20.772 1.00 84.69 319 LYS A N 1
ATOM 2537 C CA . LYS A 1 319 ? -1.082 6.630 -21.884 1.00 84.69 319 LYS A CA 1
ATOM 2538 C C . LYS A 1 319 ? -1.758 7.938 -21.477 1.00 84.69 319 LYS A C 1
ATOM 2540 O O . LYS A 1 319 ? -1.246 9.002 -21.818 1.00 84.69 319 LYS A O 1
ATOM 2545 N N . ASP A 1 320 ? -2.874 7.849 -20.765 1.00 85.19 320 ASP A N 1
ATOM 2546 C CA . ASP A 1 320 ? -3.692 9.010 -20.411 1.00 85.19 320 ASP A CA 1
ATOM 2547 C C . ASP A 1 320 ? -2.997 9.849 -19.335 1.00 85.19 320 ASP A C 1
ATOM 2549 O O . ASP A 1 320 ? -3.058 11.075 -19.363 1.00 85.19 320 ASP A O 1
ATOM 2553 N N . LEU A 1 321 ? -2.252 9.185 -18.446 1.00 83.69 321 LEU A N 1
ATOM 2554 C CA . LEU A 1 321 ? -1.481 9.830 -17.388 1.00 83.69 321 LEU A CA 1
ATOM 2555 C C . LEU A 1 321 ? -0.181 10.485 -17.895 1.00 83.69 321 LEU A C 1
ATOM 2557 O O . LEU A 1 321 ? 0.159 11.591 -17.482 1.00 83.69 321 LEU A O 1
ATOM 2561 N N . LEU A 1 322 ? 0.574 9.802 -18.765 1.00 84.38 322 LEU A N 1
ATOM 2562 C CA . LEU A 1 322 ? 1.864 10.292 -19.278 1.00 84.38 322 LEU A CA 1
ATOM 2563 C C . LEU A 1 322 ? 1.716 11.246 -20.474 1.00 84.38 322 LEU A C 1
ATOM 2565 O O . LEU A 1 322 ? 2.626 12.030 -20.751 1.00 84.38 322 LEU A O 1
ATOM 2569 N N . GLY A 1 323 ? 0.593 11.169 -21.188 1.00 86.75 323 GLY A N 1
ATOM 2570 C CA . GLY A 1 323 ? 0.269 12.014 -22.331 1.00 86.75 323 GLY A CA 1
ATOM 2571 C C . GLY A 1 323 ? 0.901 11.580 -23.659 1.00 86.75 323 GLY A C 1
ATOM 2572 O O . GLY A 1 323 ? 1.894 10.843 -23.732 1.00 86.75 323 GLY A O 1
ATOM 2573 N N . ASP A 1 324 ? 0.322 12.079 -24.755 1.00 88.94 324 ASP A N 1
ATOM 2574 C CA . ASP A 1 324 ? 0.777 11.779 -26.119 1.00 88.94 324 ASP A CA 1
ATOM 2575 C C . ASP A 1 324 ? 2.181 12.338 -26.416 1.00 88.94 324 ASP A C 1
ATOM 2577 O O . ASP A 1 324 ? 2.932 11.733 -27.189 1.00 88.94 324 ASP A O 1
ATOM 2581 N N . ASP A 1 325 ? 2.584 13.422 -25.747 1.00 89.94 325 ASP A N 1
ATOM 2582 C CA . ASP A 1 325 ? 3.920 14.015 -25.875 1.00 89.94 325 ASP A CA 1
ATOM 2583 C C . ASP A 1 325 ? 5.025 13.051 -25.435 1.00 89.94 325 ASP A C 1
ATOM 2585 O O . ASP A 1 325 ? 6.045 12.900 -26.122 1.00 89.94 325 ASP A O 1
ATOM 2589 N N . TRP A 1 326 ? 4.817 12.340 -24.319 1.00 91.56 326 TRP A N 1
ATOM 2590 C CA . TRP A 1 326 ? 5.755 11.324 -23.843 1.00 91.56 326 TRP A CA 1
ATOM 2591 C C . TRP A 1 326 ? 5.901 10.208 -24.882 1.00 91.56 326 TRP A C 1
ATOM 2593 O O . TRP A 1 326 ? 7.021 9.842 -25.257 1.00 91.56 326 TRP A O 1
ATOM 2603 N N . VAL A 1 327 ? 4.780 9.722 -25.425 1.00 92.38 327 VAL A N 1
ATOM 2604 C CA . VAL A 1 327 ? 4.761 8.676 -26.460 1.00 92.38 327 VAL A CA 1
ATOM 2605 C C . VAL A 1 327 ? 5.482 9.146 -27.724 1.00 92.38 327 VAL A C 1
ATOM 2607 O O . VAL A 1 327 ? 6.282 8.398 -28.294 1.00 92.38 327 VAL A O 1
ATOM 2610 N N . GLN A 1 328 ? 5.229 10.376 -28.177 1.00 93.06 328 GLN A N 1
ATOM 2611 C CA . GLN A 1 328 ? 5.839 10.915 -29.389 1.00 93.06 328 GLN A CA 1
ATOM 2612 C C . GLN A 1 328 ? 7.347 11.117 -29.221 1.00 93.06 328 GLN A C 1
ATOM 2614 O O . GLN A 1 328 ? 8.110 10.740 -30.116 1.00 93.06 328 GLN A O 1
ATOM 2619 N N . ARG A 1 329 ? 7.792 11.648 -28.074 1.00 93.31 329 ARG A N 1
ATOM 2620 C CA . ARG A 1 329 ? 9.218 11.806 -27.752 1.00 93.31 329 ARG A CA 1
ATOM 2621 C C . ARG A 1 329 ? 9.943 10.462 -27.817 1.00 93.31 329 ARG A C 1
ATOM 2623 O O . ARG A 1 329 ? 10.927 10.346 -28.544 1.00 93.31 329 ARG A O 1
ATOM 2630 N N . HIS A 1 330 ? 9.424 9.429 -27.157 1.00 94.31 330 HIS A N 1
ATOM 2631 C CA . HIS A 1 330 ? 10.078 8.118 -27.141 1.00 94.31 330 HIS A CA 1
ATOM 2632 C C . HIS A 1 330 ? 10.006 7.406 -28.502 1.00 94.31 330 HIS A C 1
ATOM 2634 O O . HIS A 1 330 ? 10.962 6.737 -28.888 1.00 94.31 330 HIS A O 1
ATOM 2640 N N . ARG A 1 331 ? 8.950 7.607 -29.309 1.00 94.38 331 ARG A N 1
ATOM 2641 C CA . ARG A 1 331 ? 8.940 7.133 -30.711 1.00 94.38 331 ARG A CA 1
ATOM 2642 C C . ARG A 1 331 ? 10.057 7.755 -31.549 1.00 94.38 331 ARG A C 1
ATOM 2644 O O . ARG A 1 331 ? 10.647 7.053 -32.367 1.00 94.38 331 ARG A O 1
ATOM 2651 N N . ARG A 1 332 ? 10.358 9.045 -31.358 1.00 96.06 332 ARG A N 1
ATOM 2652 C CA . ARG A 1 332 ? 11.483 9.701 -32.048 1.00 96.06 332 ARG A CA 1
ATOM 2653 C C . ARG A 1 332 ? 12.816 9.075 -31.636 1.00 96.06 332 ARG A C 1
ATOM 2655 O O . ARG A 1 332 ? 13.631 8.815 -32.513 1.00 96.06 332 ARG A O 1
ATOM 2662 N N . VAL A 1 333 ? 13.001 8.758 -30.353 1.00 95.06 333 VAL A N 1
ATOM 2663 C CA . VAL A 1 333 ? 14.202 8.058 -29.853 1.00 95.06 333 VAL A CA 1
ATOM 2664 C C . VAL A 1 333 ? 14.341 6.665 -30.481 1.00 95.06 333 VAL A C 1
ATOM 2666 O O . VAL A 1 333 ? 15.409 6.315 -30.981 1.00 95.06 333 VAL A O 1
ATOM 2669 N N . VAL A 1 334 ? 13.250 5.894 -30.565 1.00 96.06 334 VAL A N 1
ATOM 2670 C CA . VAL A 1 334 ? 13.239 4.595 -31.271 1.00 96.06 334 VAL A CA 1
ATOM 2671 C C . VAL A 1 334 ? 13.681 4.761 -32.728 1.00 96.06 334 VAL A C 1
ATOM 2673 O O . VAL A 1 334 ? 14.532 4.011 -33.204 1.00 96.06 334 VAL A O 1
ATOM 2676 N N . GLN A 1 335 ? 13.156 5.769 -33.433 1.00 96.25 335 GLN A N 1
ATOM 2677 C CA . GLN A 1 335 ? 13.531 6.032 -34.824 1.00 96.25 335 GLN A CA 1
ATOM 2678 C C . GLN A 1 335 ? 14.999 6.462 -34.969 1.00 96.25 335 GLN A C 1
ATOM 2680 O O . GLN A 1 335 ? 15.660 6.071 -35.932 1.00 96.25 335 GLN A O 1
ATOM 2685 N N . GLN A 1 336 ? 15.526 7.243 -34.023 1.00 96.06 336 GLN A N 1
ATOM 2686 C CA . GLN A 1 336 ? 16.937 7.633 -33.997 1.00 96.06 336 GLN A CA 1
ATOM 2687 C C . GLN A 1 336 ? 17.845 6.405 -33.871 1.00 96.06 336 GLN A C 1
ATOM 2689 O O . GLN A 1 336 ? 18.769 6.254 -34.672 1.00 96.06 336 GLN A O 1
ATOM 2694 N N . HIS A 1 337 ? 17.544 5.484 -32.950 1.00 96.06 337 HIS A N 1
ATOM 2695 C CA . HIS A 1 337 ? 18.289 4.229 -32.833 1.00 96.06 337 HIS A CA 1
ATOM 2696 C C . HIS A 1 337 ? 18.151 3.344 -34.076 1.00 96.06 337 HIS A C 1
ATOM 2698 O O . HIS A 1 337 ? 19.149 2.791 -34.531 1.00 96.06 337 HIS A O 1
ATOM 2704 N N . ALA A 1 338 ? 16.965 3.275 -34.691 1.00 94.94 338 ALA A N 1
ATOM 2705 C CA . ALA A 1 338 ? 16.765 2.547 -35.946 1.00 94.94 338 ALA A CA 1
ATOM 2706 C C . ALA A 1 338 ? 17.645 3.094 -37.086 1.00 94.94 338 ALA A C 1
ATOM 2708 O O . ALA A 1 338 ? 18.255 2.331 -37.838 1.00 94.94 338 ALA A O 1
ATOM 2709 N N . ASN A 1 339 ? 17.735 4.421 -37.214 1.00 95.38 339 ASN A N 1
ATOM 2710 C CA . ASN A 1 339 ? 18.564 5.074 -38.227 1.00 95.38 339 ASN A CA 1
ATOM 2711 C C . ASN A 1 339 ? 20.058 4.842 -37.965 1.00 95.38 339 ASN A C 1
ATOM 2713 O O . ASN A 1 339 ? 20.809 4.552 -38.897 1.00 95.38 339 ASN A O 1
ATOM 2717 N N . GLN A 1 340 ? 20.480 4.923 -36.703 1.00 94.56 340 GLN A N 1
ATOM 2718 C CA . GLN A 1 340 ? 21.870 4.697 -36.325 1.00 94.56 340 GLN A CA 1
ATOM 2719 C C . GLN A 1 340 ? 22.283 3.229 -36.507 1.00 94.56 340 GLN A C 1
ATOM 2721 O O . GLN A 1 340 ? 23.361 2.968 -37.035 1.00 94.56 340 GLN A O 1
ATOM 2726 N N . TYR A 1 341 ? 21.402 2.274 -36.188 1.00 93.94 341 TYR A N 1
ATOM 2727 C CA . TYR A 1 341 ? 21.596 0.855 -36.498 1.00 93.94 341 TYR A CA 1
ATOM 2728 C C . TYR A 1 341 ? 21.834 0.634 -37.995 1.00 93.94 341 TYR A C 1
ATOM 2730 O O . TYR A 1 341 ? 22.817 0.001 -38.376 1.00 93.94 341 TYR A O 1
ATOM 2738 N N . LYS A 1 342 ? 20.981 1.210 -38.858 1.00 91.94 342 LYS A N 1
ATOM 2739 C CA . LYS A 1 342 ? 21.136 1.097 -40.317 1.00 91.94 342 LYS A CA 1
ATOM 2740 C C . LYS A 1 342 ? 22.476 1.655 -40.791 1.00 91.94 342 LYS A C 1
ATOM 2742 O O . LYS A 1 342 ? 23.173 0.999 -41.560 1.00 91.94 342 LYS A O 1
ATOM 2747 N N . ARG A 1 343 ? 22.845 2.846 -40.310 1.00 92.12 343 ARG A N 1
ATOM 2748 C CA . ARG A 1 343 ? 24.089 3.526 -40.690 1.00 92.12 343 ARG A CA 1
ATOM 2749 C C . ARG A 1 343 ? 25.327 2.740 -40.262 1.00 92.12 343 ARG A C 1
ATOM 2751 O O . ARG A 1 343 ? 26.232 2.563 -41.068 1.00 92.12 343 ARG A O 1
ATOM 2758 N N . THR A 1 344 ? 25.364 2.266 -39.020 1.00 91.69 344 THR A N 1
ATOM 2759 C CA . THR A 1 344 ? 26.524 1.550 -38.475 1.00 91.69 344 THR A CA 1
ATOM 2760 C C . THR A 1 344 ? 26.621 0.119 -39.008 1.00 91.69 344 THR A C 1
ATOM 2762 O O . THR A 1 344 ? 27.716 -0.319 -39.349 1.00 91.69 344 THR A O 1
ATOM 2765 N N . GLY A 1 345 ? 25.495 -0.592 -39.126 1.00 90.06 345 GLY A N 1
ATOM 2766 C CA . GLY A 1 345 ? 25.465 -1.986 -39.576 1.00 90.06 345 GLY A CA 1
ATOM 2767 C C . GLY A 1 345 ? 25.706 -2.153 -41.077 1.00 90.06 345 GLY A C 1
ATOM 2768 O O . GLY A 1 345 ? 26.469 -3.024 -41.482 1.00 90.06 345 GLY A O 1
ATOM 2769 N N . TRP A 1 346 ? 25.105 -1.296 -41.909 1.00 90.44 346 TRP A N 1
ATOM 2770 C CA . TRP A 1 346 ? 25.166 -1.428 -43.373 1.00 90.44 346 TRP A CA 1
ATOM 2771 C C . TRP A 1 346 ? 26.107 -0.434 -44.049 1.00 90.44 346 TRP A C 1
ATOM 2773 O O . TRP A 1 346 ? 26.409 -0.599 -45.227 1.00 90.44 346 TRP A O 1
ATOM 2783 N N . GLY A 1 347 ? 26.604 0.580 -43.334 1.00 88.25 347 GLY A N 1
ATOM 2784 C CA . GLY A 1 347 ? 27.421 1.642 -43.926 1.00 88.25 347 GLY A CA 1
ATOM 2785 C C . GLY A 1 347 ? 28.690 1.133 -44.609 1.00 88.25 347 GLY A C 1
ATOM 2786 O O . GLY A 1 347 ? 29.012 1.590 -45.699 1.00 88.25 347 GLY A O 1
ATOM 2787 N N . LYS A 1 348 ? 29.371 0.143 -44.015 1.00 84.50 348 LYS A N 1
ATOM 2788 C CA . LYS A 1 348 ? 30.576 -0.463 -44.611 1.00 84.50 348 LYS A CA 1
ATOM 2789 C C . LYS A 1 348 ? 30.261 -1.228 -45.897 1.00 84.50 348 LYS A C 1
ATOM 2791 O O . LYS A 1 348 ? 30.972 -1.074 -46.876 1.00 84.50 348 LYS A O 1
ATOM 2796 N N . VAL A 1 349 ? 29.176 -2.005 -45.898 1.00 86.88 349 VAL A N 1
ATOM 2797 C CA . VAL A 1 349 ? 28.736 -2.779 -47.070 1.00 86.88 349 VAL A CA 1
ATOM 2798 C C . VAL A 1 349 ? 28.296 -1.851 -48.199 1.00 86.88 349 VAL A C 1
ATOM 2800 O O . VAL A 1 349 ? 28.671 -2.064 -49.342 1.00 86.88 349 VAL A O 1
ATOM 2803 N N . LEU A 1 350 ? 27.536 -0.801 -47.878 1.00 84.62 350 LEU A N 1
ATOM 2804 C CA . LEU A 1 350 ? 27.106 0.199 -48.854 1.00 84.62 350 LEU A CA 1
ATOM 2805 C C . LEU A 1 350 ? 28.296 0.932 -49.476 1.00 84.62 350 LEU A C 1
ATOM 2807 O O . LEU A 1 350 ? 28.293 1.152 -50.679 1.00 84.62 350 LEU A O 1
ATOM 2811 N N . PHE A 1 351 ? 29.313 1.272 -48.679 1.00 84.19 351 PHE A N 1
ATOM 2812 C CA . PHE A 1 351 ? 30.536 1.895 -49.184 1.00 84.19 351 PHE A CA 1
ATOM 2813 C C . PHE A 1 351 ? 31.278 0.966 -50.156 1.00 84.19 351 PHE A C 1
ATOM 2815 O O . PHE A 1 351 ? 31.585 1.371 -51.267 1.00 84.19 351 PHE A O 1
ATOM 2822 N N . SER A 1 352 ? 31.456 -0.309 -49.795 1.00 83.44 352 SER A N 1
ATOM 2823 C CA . SER A 1 352 ? 32.110 -1.307 -50.656 1.00 83.44 352 SER A CA 1
ATOM 2824 C C . SER A 1 352 ? 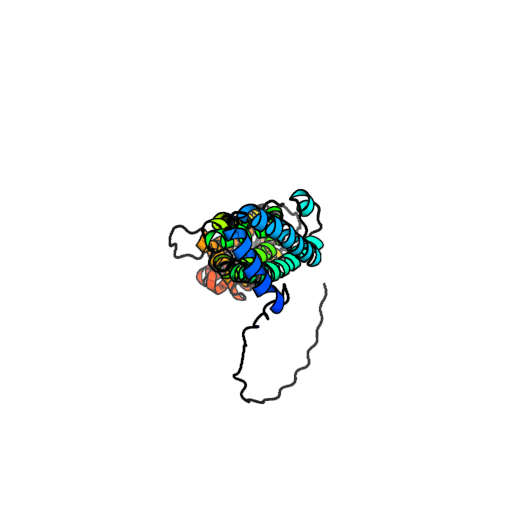31.325 -1.713 -51.913 1.00 83.44 352 SER A C 1
ATOM 2826 O O . SER A 1 352 ? 31.862 -2.457 -52.721 1.00 83.44 352 SER A O 1
ATOM 2828 N N . LEU A 1 353 ? 30.057 -1.311 -52.048 1.00 81.19 353 LEU A N 1
ATOM 2829 C CA . LEU A 1 353 ? 29.244 -1.511 -53.258 1.00 81.19 353 LEU A CA 1
ATOM 2830 C C . LEU A 1 353 ? 29.191 -0.262 -54.151 1.00 81.19 353 LEU A C 1
ATOM 2832 O O . LEU A 1 353 ? 28.659 -0.333 -55.258 1.00 81.19 353 LEU A O 1
ATOM 2836 N N . LEU A 1 354 ? 29.638 0.884 -53.633 1.00 76.56 354 LEU A N 1
ATOM 2837 C CA . LEU A 1 354 ? 29.683 2.170 -54.335 1.00 76.56 354 LEU A CA 1
ATOM 2838 C C . LEU A 1 354 ? 31.078 2.477 -54.906 1.00 76.56 354 LEU A C 1
ATOM 2840 O O . LEU A 1 354 ? 31.158 3.274 -55.841 1.00 76.56 354 LEU A O 1
ATOM 2844 N N . ASP A 1 355 ? 32.123 1.853 -54.353 1.00 52.34 355 ASP A N 1
ATOM 2845 C CA . ASP A 1 355 ? 33.445 1.672 -54.977 1.00 52.34 355 ASP A CA 1
ATOM 2846 C C . ASP A 1 355 ? 33.414 0.500 -55.973 1.00 52.34 355 ASP A C 1
ATOM 2848 O O . ASP A 1 355 ? 34.092 0.601 -57.025 1.00 52.34 355 ASP A O 1
#

Organism: NCBI:txid586396

Foldseek 3Di:
DDDDDDDDDDDDDDDDDDDDDPDDPPPDADCPDPPVCLVVLQVVQVVCVVVVNLVVNLVVLQVVLLVVLQVVLVVLPQDQDALVRLQPDDPVVNLVVLVSLLVSLCCCLVHVLQNLLVSLCSNCPVPVVSSLQSSCSNCVVVLVSSLNSLVSLLVYDAELVCLVSLLSVLVSLVVCLVSLCVSNDDDSSVVSSVSSVVSSLSSLVSNVVSLVVLLVCLLPVPPPPDPPQLAADPSLVVLLVSLQVVVVCVVSVQVSVVVVDPDDDPARVNLVSNVSSVVSNLNNLLVSLVPDPQPLSSLSNSLNSLVVSLVSCVVGPVCVRNDPVVSVVSVVVSVVSVVVSCCRVCVVVVVVVVD